Protein AF-A0A7S2QI77-F1 (afdb_monomer)

Structure (mmCIF, N/CA/C/O backbone):
data_AF-A0A7S2QI77-F1
#
_entry.id   AF-A0A7S2QI77-F1
#
loop_
_atom_site.group_PDB
_atom_site.id
_atom_site.type_symbol
_atom_site.label_atom_id
_atom_site.label_alt_id
_atom_site.label_comp_id
_atom_site.label_asym_id
_atom_site.label_entity_id
_atom_site.label_seq_id
_atom_site.pdbx_PDB_ins_code
_atom_site.Cartn_x
_atom_site.Cartn_y
_atom_site.Cartn_z
_atom_site.occupancy
_atom_site.B_iso_or_equiv
_atom_site.auth_seq_id
_atom_site.auth_comp_id
_atom_site.auth_asym_id
_atom_site.auth_atom_id
_atom_site.pdbx_PDB_model_num
ATOM 1 N N . LEU A 1 1 ? 12.248 -1.742 -10.164 1.00 28.28 1 LEU A N 1
ATOM 2 C CA . LEU A 1 1 ? 11.491 -3.016 -10.166 1.00 28.28 1 LEU A CA 1
ATOM 3 C C . LEU A 1 1 ? 10.890 -3.233 -11.562 1.00 28.28 1 LEU A C 1
ATOM 5 O O . LEU A 1 1 ? 9.833 -2.698 -11.866 1.00 28.28 1 LEU A O 1
ATOM 9 N N . ALA A 1 2 ? 11.593 -3.935 -12.454 1.00 22.62 2 ALA A N 1
ATOM 10 C CA . ALA A 1 2 ? 11.078 -4.261 -13.786 1.00 22.62 2 ALA A CA 1
ATOM 11 C C . ALA A 1 2 ? 10.208 -5.530 -13.706 1.00 22.62 2 ALA A C 1
ATOM 13 O O . ALA A 1 2 ? 10.655 -6.618 -14.057 1.00 22.62 2 ALA A O 1
ATOM 14 N N . MET A 1 3 ? 8.974 -5.399 -13.205 1.00 25.69 3 MET A N 1
ATOM 15 C CA . MET A 1 3 ? 7.965 -6.467 -13.272 1.00 25.69 3 MET A CA 1
ATOM 16 C C . MET A 1 3 ? 7.488 -6.599 -14.718 1.00 25.69 3 MET A C 1
ATOM 18 O O . MET A 1 3 ? 6.573 -5.910 -15.168 1.00 25.69 3 MET A O 1
ATOM 22 N N . THR A 1 4 ? 8.162 -7.446 -15.487 1.00 26.80 4 THR A N 1
ATOM 23 C CA . THR A 1 4 ? 7.775 -7.756 -16.861 1.00 26.80 4 THR A CA 1
ATOM 24 C C . THR A 1 4 ? 6.783 -8.907 -16.849 1.00 26.80 4 THR A C 1
ATOM 26 O O . THR A 1 4 ? 7.147 -10.018 -16.505 1.00 26.80 4 THR A O 1
ATOM 29 N N . PHE A 1 5 ? 5.539 -8.596 -17.223 1.00 29.70 5 PHE A N 1
ATOM 30 C CA . PHE A 1 5 ? 4.556 -9.320 -18.051 1.00 29.70 5 PHE A CA 1
ATOM 31 C C . PHE A 1 5 ? 4.347 -10.856 -17.964 1.00 29.70 5 PHE A C 1
ATOM 33 O O . PHE A 1 5 ? 3.250 -11.326 -18.257 1.00 29.70 5 PHE A O 1
ATOM 40 N N . PHE A 1 6 ? 5.323 -11.650 -17.531 1.00 26.44 6 PHE A N 1
ATOM 41 C CA . PHE A 1 6 ? 5.256 -13.107 -17.395 1.00 26.44 6 PHE A CA 1
ATOM 42 C C . PHE A 1 6 ? 4.324 -13.588 -16.267 1.00 26.44 6 PHE A C 1
ATOM 44 O O . PHE A 1 6 ? 3.859 -14.724 -16.299 1.00 26.44 6 PHE A O 1
ATOM 51 N N . GLU A 1 7 ? 3.975 -12.729 -15.306 1.00 37.88 7 GLU A N 1
ATOM 52 C CA . GLU A 1 7 ?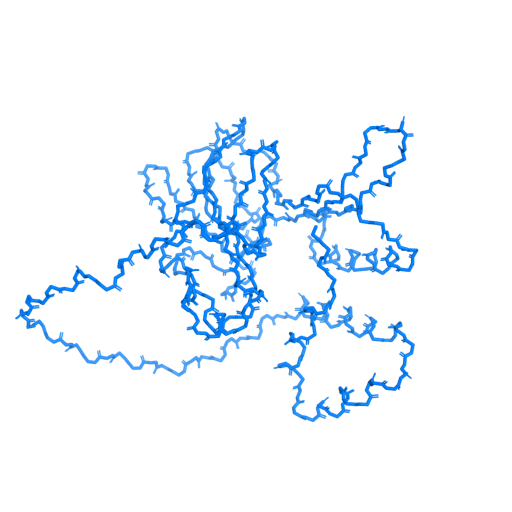 3.153 -13.102 -14.140 1.00 37.88 7 GLU A CA 1
ATOM 53 C C . GLU A 1 7 ? 1.633 -12.985 -14.368 1.00 37.88 7 GLU A C 1
ATOM 55 O O . GLU A 1 7 ? 0.844 -13.504 -13.578 1.00 37.88 7 GLU A O 1
ATOM 60 N N . ALA A 1 8 ? 1.188 -12.364 -15.468 1.00 31.91 8 ALA A N 1
ATOM 61 C CA . ALA A 1 8 ? -0.240 -12.274 -15.800 1.00 31.91 8 ALA A CA 1
ATOM 62 C C . ALA A 1 8 ? -0.804 -13.577 -16.406 1.00 31.91 8 ALA A C 1
ATOM 64 O O . ALA A 1 8 ? -2.017 -13.789 -16.417 1.00 31.91 8 ALA A O 1
ATOM 65 N N . MET A 1 9 ? 0.058 -14.472 -16.897 1.00 29.20 9 MET A N 1
ATOM 66 C CA . MET A 1 9 ? -0.354 -15.659 -17.652 1.00 29.20 9 MET A CA 1
ATOM 67 C C . MET A 1 9 ? -0.901 -16.821 -16.786 1.00 29.20 9 MET A C 1
ATOM 69 O O . MET A 1 9 ? -1.957 -17.360 -17.129 1.00 29.20 9 MET A O 1
ATOM 73 N N . PRO A 1 10 ? -0.320 -17.155 -15.613 1.00 34.25 10 PRO A N 1
ATOM 74 C CA . PRO A 1 10 ? -0.856 -18.198 -14.719 1.00 34.25 10 PRO A CA 1
ATOM 75 C C . PRO A 1 10 ? -2.213 -17.838 -14.073 1.00 34.25 10 PRO A C 1
ATOM 77 O O . PRO A 1 10 ? -2.911 -18.683 -13.493 1.00 34.25 10 PRO A O 1
ATOM 80 N N . LEU A 1 11 ? -2.616 -16.564 -14.153 1.00 38.19 11 LEU A N 1
ATOM 81 C CA . LEU A 1 11 ? -3.941 -16.103 -13.738 1.00 38.19 11 LEU A CA 1
ATOM 82 C C . LEU A 1 11 ? -5.031 -16.472 -14.762 1.00 38.19 11 LEU A C 1
ATOM 84 O O . LEU A 1 11 ? -6.168 -16.700 -14.347 1.00 38.19 11 LEU A O 1
ATOM 88 N N . LEU A 1 12 ? -4.684 -16.625 -16.047 1.00 33.38 12 LEU A N 1
ATOM 89 C CA . LEU A 1 12 ? -5.610 -16.987 -17.131 1.00 33.38 12 LEU A CA 1
ATOM 90 C C . LEU A 1 12 ? -5.820 -18.508 -17.272 1.00 33.38 12 LEU A C 1
ATOM 92 O O . LEU A 1 12 ? -6.941 -18.943 -17.536 1.00 33.38 12 LEU A O 1
ATOM 96 N N . GLU A 1 13 ? -4.798 -19.332 -17.019 1.00 35.47 13 GLU A N 1
ATOM 97 C CA . GLU A 1 13 ? -4.873 -20.800 -17.194 1.00 35.47 13 GLU A CA 1
ATOM 98 C C . GLU A 1 13 ? -5.854 -21.503 -16.241 1.00 35.47 13 GLU A C 1
ATOM 100 O O . GLU A 1 13 ? -6.435 -22.529 -16.581 1.00 35.47 13 GLU A O 1
ATOM 105 N N . GLY A 1 14 ? -6.106 -20.936 -15.058 1.00 39.56 14 GLY A N 1
ATOM 106 C CA . GLY A 1 14 ? -7.072 -21.499 -14.105 1.00 39.56 14 GLY A CA 1
ATOM 107 C C . GLY A 1 14 ? -8.543 -21.190 -14.413 1.00 39.56 14 GLY A C 1
ATOM 108 O O . GLY A 1 14 ? -9.408 -21.618 -13.650 1.00 39.56 14 GLY A O 1
ATOM 109 N N . TRP A 1 15 ? -8.826 -20.403 -15.457 1.00 38.28 15 TRP A N 1
ATOM 110 C CA . TRP A 1 15 ? -10.144 -19.796 -15.695 1.00 38.28 15 TRP A CA 1
ATOM 111 C C . TRP A 1 15 ? -10.717 -20.039 -17.097 1.00 38.28 15 TRP A C 1
ATOM 113 O O . TRP A 1 15 ? -11.886 -19.721 -17.332 1.00 38.28 15 TRP A O 1
ATOM 123 N N . LEU A 1 16 ? -9.948 -20.640 -18.008 1.00 34.88 16 LEU A N 1
ATOM 124 C CA . LEU A 1 16 ? -10.476 -21.151 -19.271 1.00 34.88 16 LEU A CA 1
ATOM 125 C C . LEU A 1 16 ? -11.196 -22.494 -19.028 1.00 34.88 16 LEU A C 1
ATOM 127 O O . LEU A 1 16 ? -10.717 -23.312 -18.237 1.00 34.88 16 LEU A O 1
ATOM 131 N N . PRO A 1 17 ? -12.346 -22.760 -19.682 1.00 40.78 17 PRO A N 1
ATOM 132 C CA . PRO A 1 17 ? -12.943 -24.096 -19.701 1.00 40.78 17 PRO A CA 1
ATOM 133 C C . PRO A 1 17 ? -11.890 -25.125 -20.133 1.00 40.78 17 PRO A C 1
ATOM 135 O O . PRO A 1 17 ? -11.019 -24.789 -20.931 1.00 40.78 17 PRO A O 1
ATOM 138 N N . LYS A 1 18 ? -11.969 -26.386 -19.679 1.00 47.28 18 LYS A N 1
ATOM 139 C CA . LYS A 1 18 ? -11.029 -27.447 -20.116 1.00 47.28 18 LYS A CA 1
ATOM 140 C C . LYS A 1 18 ? -10.973 -27.613 -21.647 1.00 47.28 18 LYS A C 1
ATOM 142 O O . LYS A 1 18 ? -9.983 -28.103 -22.171 1.00 47.28 18 LYS A O 1
ATOM 147 N N . GLU A 1 19 ? -11.995 -27.141 -22.356 1.00 42.81 19 GLU A N 1
ATOM 148 C CA . GLU A 1 19 ? -12.078 -27.096 -23.822 1.00 42.81 19 GLU A CA 1
ATOM 149 C C . GLU A 1 19 ? -11.262 -25.946 -24.463 1.00 42.81 19 GLU A C 1
ATOM 151 O O . GLU A 1 19 ? -11.053 -25.931 -25.670 1.00 42.81 19 GLU A O 1
ATOM 156 N N . GLY A 1 20 ? -10.742 -25.004 -23.667 1.00 39.12 20 GLY A N 1
ATOM 157 C CA . GLY A 1 20 ? -9.869 -23.901 -24.089 1.00 39.12 20 GLY A CA 1
ATOM 158 C C . GLY A 1 20 ? -8.365 -24.189 -23.994 1.00 39.12 20 GLY A C 1
ATOM 159 O O . GLY A 1 20 ? -7.574 -23.373 -24.460 1.00 39.12 20 GLY A O 1
ATOM 160 N N . ALA A 1 21 ? -7.950 -25.339 -23.451 1.00 41.94 21 ALA A N 1
ATOM 161 C CA . ALA A 1 21 ? -6.533 -25.727 -23.365 1.00 41.94 21 ALA A CA 1
ATOM 162 C C . ALA A 1 21 ? -5.883 -25.957 -24.751 1.00 41.94 21 ALA A C 1
ATOM 164 O O . ALA A 1 21 ? -4.673 -25.833 -24.916 1.00 41.94 21 ALA A O 1
ATOM 165 N N . TRP A 1 22 ? -6.695 -26.211 -25.781 1.00 40.28 22 TRP A N 1
ATOM 166 C CA . TRP A 1 22 ? -6.242 -26.313 -27.173 1.00 40.28 22 TRP A CA 1
ATOM 167 C C . TRP A 1 22 ? -5.849 -24.951 -27.794 1.00 40.28 22 TRP A C 1
ATOM 169 O O . TRP A 1 22 ? -5.027 -24.905 -28.716 1.00 40.28 22 TRP A O 1
ATOM 179 N N . LEU A 1 23 ? -6.380 -23.830 -27.280 1.00 39.22 23 LEU A N 1
ATOM 180 C CA . LEU A 1 23 ? -6.019 -22.482 -27.748 1.00 39.22 23 LEU A CA 1
ATOM 181 C C . LEU A 1 23 ? -4.644 -22.041 -27.232 1.00 39.22 23 LEU A C 1
ATOM 183 O O . LEU A 1 23 ? -3.954 -21.300 -27.923 1.00 39.22 23 LEU A O 1
ATOM 187 N N . THR A 1 24 ? -4.214 -22.520 -26.062 1.00 45.19 24 THR A N 1
ATOM 188 C CA . THR A 1 24 ? -2.890 -22.211 -25.498 1.00 45.19 24 THR A CA 1
ATOM 189 C C . THR A 1 24 ? -1.756 -22.963 -26.197 1.00 45.19 24 THR A C 1
ATOM 191 O O . THR A 1 24 ? -0.676 -22.403 -26.354 1.00 45.19 24 THR A O 1
ATOM 194 N N . GLU A 1 25 ? -2.002 -24.177 -26.703 1.00 37.22 25 GLU A N 1
ATOM 195 C CA . GLU A 1 25 ? -0.984 -24.948 -27.439 1.00 37.22 25 GLU A CA 1
ATOM 196 C C . GLU A 1 25 ? -0.809 -24.487 -28.898 1.00 37.22 25 GLU A C 1
ATOM 198 O O . GLU A 1 25 ? 0.292 -24.571 -29.439 1.00 37.22 25 GLU A O 1
ATOM 203 N N . ASN A 1 26 ? -1.844 -23.912 -29.527 1.00 34.16 26 ASN A N 1
ATOM 204 C CA . ASN A 1 26 ? -1.753 -23.381 -30.898 1.00 34.16 26 ASN A CA 1
ATOM 205 C C . ASN A 1 26 ? -1.395 -21.886 -30.981 1.00 34.16 26 ASN A C 1
ATOM 207 O O . ASN A 1 26 ? -1.130 -21.384 -32.072 1.00 34.16 26 ASN A O 1
ATOM 211 N N . LEU A 1 27 ? -1.315 -21.169 -29.853 1.00 37.94 27 LEU A N 1
ATOM 212 C CA . LEU A 1 27 ? -0.857 -19.770 -29.821 1.00 37.94 27 LEU A CA 1
ATOM 213 C C . LEU A 1 27 ? 0.673 -19.611 -29.915 1.00 37.94 27 LEU A C 1
ATOM 215 O O . LEU A 1 27 ? 1.170 -18.486 -29.938 1.00 37.94 27 LEU A O 1
ATOM 219 N N . ILE A 1 28 ? 1.419 -20.718 -29.989 1.00 38.44 28 ILE A N 1
ATOM 220 C CA . ILE A 1 28 ? 2.885 -20.734 -30.128 1.00 38.44 28 ILE A CA 1
ATOM 221 C C . ILE A 1 28 ? 3.320 -20.464 -31.584 1.00 38.44 28 ILE A C 1
ATOM 223 O O . ILE A 1 28 ? 4.466 -20.090 -31.826 1.00 38.44 28 ILE A O 1
ATOM 227 N N . PHE A 1 29 ? 2.406 -20.537 -32.559 1.00 37.53 29 PHE A N 1
ATOM 228 C CA . PHE A 1 29 ? 2.691 -20.191 -33.954 1.00 37.53 29 PHE A CA 1
ATOM 229 C C . PHE A 1 29 ? 1.846 -19.001 -34.431 1.00 37.53 29 PHE A C 1
ATOM 231 O O . PHE A 1 29 ? 0.726 -19.138 -34.905 1.00 37.53 29 PHE A O 1
ATOM 238 N N . ALA A 1 30 ? 2.446 -17.817 -34.291 1.00 42.25 30 ALA A N 1
ATOM 239 C CA . ALA A 1 30 ? 2.148 -16.567 -34.992 1.00 42.25 30 ALA A CA 1
ATOM 240 C C . ALA A 1 30 ? 0.663 -16.173 -35.160 1.00 42.25 30 ALA A C 1
ATOM 242 O O . ALA A 1 30 ? 0.083 -16.313 -36.237 1.00 42.25 30 ALA A O 1
ATOM 243 N N . PRO A 1 31 ? 0.128 -15.427 -34.183 1.00 36.19 31 PRO A N 1
ATOM 244 C CA . PRO A 1 31 ? -0.649 -14.240 -34.487 1.00 36.19 31 PRO A CA 1
ATOM 245 C C . PRO A 1 31 ? 0.113 -13.008 -33.994 1.00 36.19 31 PRO A C 1
ATOM 247 O O . PRO A 1 31 ? 0.706 -12.997 -32.916 1.00 36.19 31 PRO A O 1
ATOM 250 N N . THR A 1 32 ? 0.125 -11.957 -34.811 1.00 46.34 32 THR A N 1
ATOM 251 C CA . THR A 1 32 ? 0.727 -10.657 -34.493 1.00 46.34 32 THR A CA 1
ATOM 252 C C . THR A 1 32 ? 0.362 -10.228 -33.074 1.00 46.34 32 THR A C 1
ATOM 254 O O . THR A 1 32 ? -0.818 -10.218 -32.719 1.00 46.34 32 THR A O 1
ATOM 257 N N . THR A 1 33 ? 1.377 -9.873 -32.284 1.00 45.69 33 THR A N 1
ATOM 258 C CA . THR A 1 33 ? 1.312 -9.499 -30.860 1.00 45.69 33 THR A CA 1
ATOM 259 C C . THR A 1 33 ? 0.078 -8.666 -30.498 1.00 45.69 33 THR A C 1
ATOM 261 O O . THR A 1 33 ? -0.538 -8.903 -29.464 1.00 45.69 33 THR A O 1
ATOM 264 N N . THR A 1 34 ? -0.365 -7.767 -31.375 1.00 41.28 34 THR A N 1
ATOM 265 C CA . THR A 1 34 ? -1.567 -6.935 -31.229 1.00 41.28 34 THR A CA 1
ATOM 266 C C . THR A 1 34 ? -2.853 -7.702 -30.869 1.00 41.28 34 THR A C 1
ATOM 268 O O . THR A 1 34 ? -3.629 -7.222 -30.045 1.00 41.28 34 THR A O 1
ATOM 271 N N . THR A 1 35 ? -3.091 -8.897 -31.420 1.00 42.00 35 THR A N 1
ATOM 272 C CA . THR A 1 35 ? -4.346 -9.646 -31.195 1.00 42.00 35 THR A CA 1
ATOM 273 C C . THR A 1 35 ? -4.422 -10.229 -29.785 1.00 42.00 35 THR A C 1
ATOM 275 O O . THR A 1 35 ? -5.469 -10.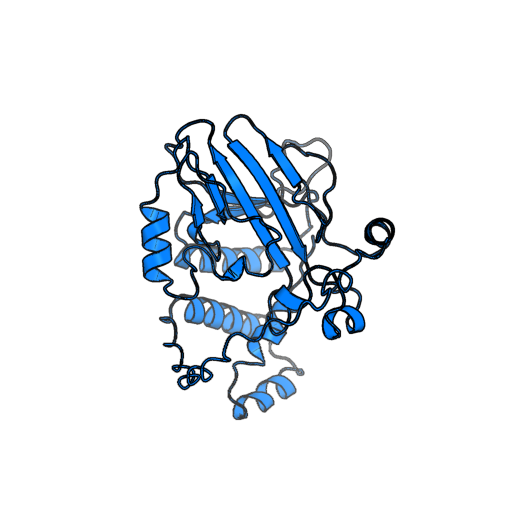174 -29.142 1.00 42.00 35 THR A O 1
ATOM 278 N N . VAL A 1 36 ? -3.292 -10.719 -29.264 1.00 46.53 36 VAL A N 1
ATOM 279 C CA . VAL A 1 36 ? -3.185 -11.235 -27.889 1.00 46.53 36 VAL A CA 1
ATOM 280 C C . VAL A 1 36 ? -3.461 -10.114 -26.885 1.00 46.53 36 VAL A C 1
ATOM 282 O O . VAL A 1 36 ? -4.180 -10.307 -25.907 1.00 46.53 36 VAL A O 1
ATOM 285 N N . TRP A 1 37 ? -2.982 -8.905 -27.172 1.00 45.09 37 TRP A N 1
ATOM 286 C CA . TRP A 1 37 ? -3.166 -7.748 -26.301 1.00 45.09 37 TRP A CA 1
ATOM 287 C C . TRP A 1 37 ? -4.595 -7.207 -26.268 1.00 45.09 37 TRP A C 1
ATOM 289 O O . TRP A 1 37 ? -5.069 -6.834 -25.194 1.00 45.09 37 TRP A O 1
ATOM 299 N N . ILE A 1 38 ? -5.312 -7.206 -27.397 1.00 49.72 38 ILE A N 1
ATOM 300 C CA . ILE A 1 38 ? -6.736 -6.827 -27.432 1.00 49.72 38 ILE A CA 1
ATOM 301 C C . ILE A 1 38 ? -7.564 -7.800 -26.586 1.00 49.72 38 ILE A C 1
ATOM 303 O O . ILE A 1 38 ? -8.437 -7.368 -25.835 1.00 49.72 38 ILE A O 1
ATOM 307 N N . ILE A 1 39 ? -7.248 -9.096 -26.645 1.00 52.41 39 ILE A N 1
ATOM 308 C CA . ILE A 1 39 ? -7.940 -10.126 -25.865 1.00 52.41 39 ILE A CA 1
ATOM 309 C C . ILE A 1 39 ? -7.641 -9.960 -24.370 1.00 52.41 39 ILE A C 1
ATOM 311 O O . ILE A 1 39 ? -8.570 -9.914 -23.572 1.00 52.41 39 ILE A O 1
ATOM 315 N N . VAL A 1 40 ? -6.376 -9.784 -23.976 1.00 53.09 40 VAL A N 1
ATOM 316 C CA . VAL A 1 40 ? -5.999 -9.589 -22.562 1.00 53.09 40 VAL A CA 1
ATOM 317 C C . VAL A 1 40 ? -6.609 -8.307 -21.985 1.00 53.09 40 VAL A C 1
ATOM 319 O O . VAL A 1 40 ? -7.167 -8.328 -20.888 1.00 53.09 40 VAL A O 1
ATOM 322 N N . THR A 1 41 ? -6.575 -7.204 -22.737 1.00 51.50 41 THR A N 1
ATOM 323 C CA . THR A 1 41 ? -7.156 -5.923 -22.299 1.00 51.50 41 THR A CA 1
ATOM 324 C C . THR A 1 41 ? -8.681 -6.014 -22.225 1.00 51.50 41 THR A C 1
ATOM 326 O O . THR A 1 41 ? -9.276 -5.576 -21.242 1.00 51.50 41 THR A O 1
ATOM 329 N N . GLY A 1 42 ? -9.322 -6.653 -23.210 1.00 57.66 42 GLY A N 1
ATOM 330 C CA . GLY A 1 42 ? -10.763 -6.906 -23.201 1.00 57.66 42 GLY A CA 1
ATOM 331 C C . GLY A 1 42 ? -11.201 -7.789 -22.031 1.00 57.66 42 GLY A C 1
ATOM 332 O O . GLY A 1 42 ? -12.208 -7.497 -21.392 1.00 57.66 42 GLY A O 1
ATOM 333 N N . LEU A 1 43 ? -10.418 -8.816 -21.686 1.00 52.12 43 LEU A N 1
ATOM 334 C CA . LEU A 1 43 ? -10.689 -9.698 -20.548 1.00 52.12 43 LEU A CA 1
ATOM 335 C C . LEU A 1 43 ? -10.494 -8.994 -19.199 1.00 52.12 43 LEU A C 1
ATOM 337 O O . LEU A 1 43 ? -11.299 -9.204 -18.296 1.00 52.12 43 LEU A O 1
ATOM 341 N N . ALA A 1 44 ? -9.491 -8.123 -19.062 1.00 53.12 44 ALA A N 1
ATOM 342 C CA . ALA A 1 44 ? -9.282 -7.326 -17.851 1.00 53.12 44 ALA A CA 1
ATOM 343 C C . ALA A 1 44 ? -10.411 -6.302 -17.630 1.00 53.12 44 ALA A C 1
ATOM 345 O O . ALA A 1 44 ? -10.916 -6.164 -16.515 1.00 53.12 44 ALA A O 1
ATOM 346 N N . VAL A 1 45 ? -10.860 -5.629 -18.696 1.00 53.44 45 VAL A N 1
ATOM 347 C CA . VAL A 1 45 ? -12.003 -4.701 -18.648 1.00 53.44 45 VAL A CA 1
ATOM 348 C C . VAL A 1 45 ? -13.304 -5.451 -18.346 1.00 53.44 45 VAL A C 1
ATOM 350 O O . VAL A 1 45 ? -14.068 -5.022 -17.483 1.00 53.44 45 VAL A O 1
ATOM 353 N N . ALA A 1 46 ? -13.537 -6.606 -18.979 1.00 48.69 46 ALA A N 1
ATOM 354 C CA . ALA A 1 46 ? -14.695 -7.449 -18.689 1.00 48.69 46 ALA A CA 1
ATOM 355 C C . ALA A 1 46 ? -14.681 -7.974 -17.242 1.00 48.69 46 ALA A C 1
ATOM 357 O O . ALA A 1 46 ? -15.715 -7.967 -16.581 1.00 48.69 46 ALA A O 1
ATOM 358 N N . TRP A 1 47 ? -13.521 -8.369 -16.709 1.00 48.53 47 TRP A N 1
ATOM 359 C CA . TRP A 1 47 ? -13.375 -8.804 -15.315 1.00 48.53 47 TRP A CA 1
ATOM 360 C C . TRP A 1 47 ? -13.693 -7.686 -14.314 1.00 48.53 47 TRP A C 1
ATOM 362 O O . TRP A 1 47 ? -14.363 -7.928 -13.313 1.00 48.53 47 TRP A O 1
ATOM 372 N N . LEU A 1 48 ? -13.282 -6.450 -14.606 1.00 50.09 48 LEU A N 1
ATOM 373 C CA . LEU A 1 48 ? -13.589 -5.291 -13.766 1.00 50.09 48 LEU A CA 1
ATOM 374 C C . LEU A 1 48 ? -15.070 -4.875 -13.822 1.00 50.09 48 LEU A C 1
ATOM 376 O O . LEU A 1 48 ? -15.560 -4.313 -12.836 1.00 50.09 48 LEU A O 1
ATOM 380 N N . ALA A 1 49 ? -15.753 -5.157 -14.938 1.00 47.84 49 ALA A N 1
ATOM 381 C CA . ALA A 1 49 ? -17.148 -4.800 -15.202 1.00 47.84 49 ALA A CA 1
ATOM 382 C C . ALA A 1 49 ? -18.174 -5.877 -14.796 1.00 47.84 49 ALA A C 1
ATOM 384 O O . ALA A 1 49 ? -19.358 -5.568 -14.654 1.00 47.84 49 ALA A O 1
ATOM 385 N N . LEU A 1 50 ? -17.759 -7.134 -14.607 1.00 47.81 50 LEU A N 1
ATOM 386 C CA . LEU A 1 50 ? -18.664 -8.199 -14.180 1.00 47.81 50 LEU A CA 1
ATOM 387 C C . LEU A 1 50 ? -18.899 -8.144 -12.656 1.00 47.81 50 LEU A C 1
ATOM 389 O O . LEU A 1 50 ? -17.943 -7.991 -11.890 1.00 47.81 50 LEU A O 1
ATOM 393 N N . PRO A 1 51 ? -20.153 -8.294 -12.185 1.00 40.41 51 PRO A N 1
ATOM 394 C CA . PRO A 1 51 ? -20.436 -8.400 -10.758 1.00 40.41 51 PRO A CA 1
ATOM 395 C C . PRO A 1 51 ? -19.735 -9.638 -10.176 1.00 40.41 51 PRO A C 1
ATOM 397 O O . PRO A 1 51 ? -19.572 -10.638 -10.890 1.00 40.41 51 PRO A O 1
ATOM 400 N N . PRO A 1 52 ? -19.317 -9.606 -8.896 1.00 50.66 52 PRO A N 1
ATOM 401 C CA . PRO A 1 52 ? -18.685 -10.756 -8.266 1.00 50.66 52 PRO A CA 1
ATOM 402 C C . PRO A 1 52 ? -19.609 -11.964 -8.415 1.00 50.66 52 PRO A C 1
ATOM 404 O O . PRO A 1 52 ? -20.771 -11.930 -8.006 1.00 50.66 52 PRO A O 1
ATOM 407 N N . ARG A 1 53 ? -19.109 -13.031 -9.053 1.00 46.19 53 ARG A N 1
ATOM 408 C CA . ARG A 1 53 ? -19.823 -14.309 -9.081 1.00 46.19 53 ARG A CA 1
ATOM 409 C C . ARG A 1 53 ? -20.026 -14.713 -7.629 1.00 46.19 53 ARG A C 1
ATOM 411 O O . ARG A 1 53 ? -19.043 -14.963 -6.935 1.00 46.19 53 ARG A O 1
ATOM 418 N N . GLY A 1 54 ? -21.290 -14.731 -7.201 1.00 42.78 54 GLY A N 1
ATOM 419 C CA . GLY A 1 54 ? -21.683 -15.151 -5.865 1.00 42.78 54 GLY A CA 1
ATOM 420 C C . GLY A 1 54 ? -20.924 -16.417 -5.504 1.00 42.78 54 GLY A C 1
ATOM 421 O O . GLY A 1 54 ? -20.943 -17.397 -6.257 1.00 42.78 54 GLY A O 1
ATOM 422 N N . ARG A 1 55 ? -20.178 -16.345 -4.400 1.00 49.97 55 ARG A N 1
ATOM 423 C CA . ARG A 1 55 ? -19.443 -17.475 -3.843 1.00 49.97 55 ARG A CA 1
ATOM 424 C C . ARG A 1 55 ? -20.436 -18.633 -3.784 1.00 49.97 55 ARG A C 1
ATOM 426 O O . ARG A 1 55 ? -21.484 -18.498 -3.153 1.00 49.97 55 ARG A O 1
ATOM 433 N N . ARG A 1 56 ? -20.152 -19.748 -4.473 1.00 39.34 56 ARG A N 1
ATOM 434 C CA . ARG A 1 56 ? -20.839 -21.008 -4.162 1.00 39.34 56 ARG A CA 1
ATOM 435 C C . ARG A 1 56 ? -20.657 -21.177 -2.663 1.00 39.34 56 ARG A C 1
ATOM 437 O O . ARG A 1 56 ? -19.513 -21.235 -2.219 1.00 39.34 56 ARG A O 1
ATOM 444 N N . SER A 1 57 ? -21.762 -21.156 -1.924 1.00 36.91 57 SER A N 1
ATOM 445 C CA . SER A 1 57 ? -21.787 -21.466 -0.503 1.00 36.91 57 SER A CA 1
ATOM 446 C C . SER A 1 57 ? -20.965 -22.731 -0.311 1.00 36.91 57 SER A C 1
ATOM 448 O O . SER A 1 57 ? -21.302 -23.787 -0.857 1.00 36.91 57 SER A O 1
ATOM 450 N N . GLU A 1 58 ? -19.833 -22.587 0.369 1.00 44.09 58 GLU A N 1
ATOM 451 C CA . GLU A 1 58 ? -19.070 -23.722 0.854 1.00 44.09 58 GLU A CA 1
ATOM 452 C C . GLU A 1 58 ? -20.062 -24.561 1.675 1.00 44.09 58 GLU A C 1
ATOM 454 O O . GLU A 1 58 ? -20.799 -23.981 2.477 1.00 44.09 58 GLU A O 1
ATOM 459 N N . PRO A 1 59 ? -20.221 -25.868 1.399 1.00 44.16 59 PRO A N 1
ATOM 460 C CA . PRO A 1 59 ? -21.203 -26.676 2.106 1.00 44.16 59 PRO A CA 1
ATOM 461 C C . PRO A 1 59 ? -20.936 -26.559 3.604 1.00 44.16 59 PRO A C 1
ATOM 463 O O . PRO A 1 59 ? -19.797 -26.760 4.025 1.00 44.16 59 PRO A O 1
ATOM 466 N N . ASP A 1 60 ? -21.986 -26.209 4.358 1.00 40.22 60 ASP A N 1
ATOM 467 C CA . ASP A 1 60 ? -21.996 -26.049 5.812 1.00 40.22 60 ASP A CA 1
ATOM 468 C C . ASP A 1 60 ? -21.013 -27.016 6.470 1.00 40.22 60 ASP A C 1
ATOM 470 O O . ASP A 1 60 ? -21.244 -28.230 6.565 1.00 40.22 60 ASP A O 1
ATOM 474 N N . ARG A 1 61 ? -19.881 -26.472 6.918 1.00 42.94 61 ARG A N 1
ATOM 475 C CA . ARG A 1 61 ? -18.965 -27.201 7.782 1.00 42.94 61 ARG A CA 1
ATOM 476 C C . ARG A 1 61 ? -19.726 -27.393 9.087 1.00 42.94 61 ARG A C 1
ATOM 478 O O . ARG A 1 61 ? -19.854 -26.458 9.873 1.00 42.94 61 ARG A O 1
ATOM 485 N N . LYS A 1 62 ? -20.299 -28.590 9.271 1.00 42.34 62 LYS A N 1
ATOM 486 C CA . LYS A 1 62 ? -21.000 -28.970 10.503 1.00 42.34 62 LYS A CA 1
ATOM 487 C C . LYS A 1 62 ? -20.149 -28.547 11.706 1.00 42.34 62 LYS A C 1
ATOM 489 O O . LYS A 1 62 ? -18.958 -28.872 11.716 1.00 42.34 62 LYS A O 1
ATOM 494 N N . PRO A 1 63 ? -20.731 -27.866 12.706 1.00 39.62 63 PRO A N 1
ATOM 495 C CA . PRO A 1 63 ? -20.018 -27.551 13.931 1.00 39.62 63 PRO A CA 1
ATOM 496 C C . PRO A 1 63 ? -19.522 -28.857 14.549 1.00 39.62 63 PRO A C 1
ATOM 498 O O . PRO A 1 63 ? -20.299 -29.790 14.774 1.00 39.62 63 PRO A O 1
ATOM 501 N N . SER A 1 64 ? -18.210 -28.940 14.763 1.00 43.56 64 SER A N 1
ATOM 502 C CA . SER A 1 64 ? -17.595 -30.048 15.484 1.00 43.56 64 SER A CA 1
ATOM 503 C C . SER A 1 64 ? -18.275 -30.181 16.853 1.00 43.56 64 SER A C 1
ATOM 505 O O . SER A 1 64 ? -18.446 -29.167 17.536 1.00 43.56 64 SER A O 1
ATOM 507 N N . PRO A 1 65 ? -18.694 -31.390 17.268 1.00 38.72 65 PRO A N 1
ATOM 508 C CA . PRO A 1 65 ? -19.295 -31.590 18.578 1.00 38.72 65 PRO A CA 1
ATOM 509 C C . PRO A 1 65 ? -18.304 -31.164 19.662 1.00 38.72 65 PRO A C 1
ATOM 511 O O . PRO A 1 65 ? -17.122 -31.505 19.602 1.00 38.72 65 PRO A O 1
ATOM 514 N N . GLY A 1 66 ? -18.812 -30.389 20.623 1.00 41.34 66 GLY A N 1
ATOM 515 C CA . GLY A 1 66 ? -18.050 -29.822 21.727 1.00 41.34 66 GLY A CA 1
ATOM 516 C C . GLY A 1 66 ? -17.191 -30.874 22.418 1.00 41.34 66 GLY A C 1
ATOM 517 O O . GLY A 1 66 ? -17.697 -31.832 23.002 1.00 41.34 66 GLY A O 1
ATOM 518 N N . VAL A 1 67 ? -15.878 -30.673 22.340 1.00 41.53 67 VAL A N 1
ATOM 519 C CA . VAL A 1 67 ? -14.907 -31.411 23.138 1.00 41.53 67 VAL A CA 1
ATOM 520 C C . VAL A 1 67 ? -14.990 -30.843 24.546 1.00 41.53 67 VAL A C 1
ATOM 522 O O . VAL A 1 67 ? -14.674 -29.680 24.788 1.00 41.53 67 VAL A O 1
ATOM 525 N N . GLY A 1 68 ? -15.501 -31.672 25.453 1.00 35.94 68 GLY A N 1
ATOM 526 C CA . GLY A 1 68 ? -15.554 -31.382 26.872 1.00 35.94 68 GLY A CA 1
ATOM 527 C C . GLY A 1 68 ? -14.172 -31.049 27.423 1.00 35.94 68 GLY A C 1
ATOM 528 O O . GLY A 1 68 ? -13.174 -31.679 27.072 1.00 35.94 68 GLY A O 1
ATOM 529 N N . SER A 1 69 ? -14.168 -30.058 28.310 1.00 47.06 69 SER A N 1
ATOM 530 C CA . SER A 1 69 ? -13.085 -29.743 29.233 1.00 47.06 69 SER A CA 1
ATOM 531 C C . SER A 1 69 ? -12.548 -31.033 29.864 1.00 47.06 69 SER A C 1
ATOM 533 O O . SER A 1 69 ? -13.236 -31.725 30.615 1.00 47.06 69 SER A O 1
ATOM 535 N N . LYS A 1 70 ? -11.314 -31.372 29.497 1.00 38.88 70 LYS A N 1
ATOM 536 C CA . LYS A 1 70 ? -10.437 -32.234 30.276 1.00 38.88 70 LYS A CA 1
ATOM 537 C C . LYS A 1 70 ? -9.153 -31.462 30.488 1.00 38.88 70 LYS A C 1
ATOM 539 O O . LYS A 1 70 ? -8.444 -31.163 29.530 1.00 38.88 70 LYS A O 1
ATOM 544 N N . ASP A 1 71 ? -8.906 -31.154 31.750 1.00 47.72 71 ASP A N 1
ATOM 545 C CA . ASP A 1 71 ? -7.648 -30.641 32.255 1.00 47.72 71 ASP A CA 1
ATOM 546 C C . ASP A 1 71 ? -6.512 -31.567 31.811 1.00 47.72 71 ASP A C 1
ATOM 548 O O . ASP A 1 71 ? -6.365 -32.695 32.282 1.00 47.72 71 ASP A O 1
ATOM 552 N N . ALA A 1 72 ? -5.733 -31.090 30.849 1.00 41.75 72 ALA A N 1
ATOM 553 C CA . ALA A 1 72 ? -4.452 -31.655 30.483 1.00 41.75 72 ALA A CA 1
ATOM 554 C C . ALA A 1 72 ? -3.503 -30.476 30.281 1.00 41.75 72 ALA A C 1
ATOM 556 O O . ALA A 1 72 ? -3.438 -29.873 29.212 1.00 41.75 72 ALA A O 1
ATOM 557 N N . SER A 1 73 ? -2.801 -30.132 31.358 1.00 50.22 73 SER A N 1
ATOM 558 C CA . SER A 1 73 ? -1.564 -29.366 31.309 1.00 50.22 73 SER A CA 1
ATOM 559 C C . SER A 1 73 ? -0.572 -30.134 30.435 1.00 50.22 73 SER A C 1
ATOM 561 O O . SER A 1 73 ? 0.035 -31.110 30.878 1.00 50.22 73 SER A O 1
ATOM 563 N N . VAL A 1 74 ? -0.467 -29.736 29.174 1.00 39.50 74 VAL A N 1
ATOM 564 C CA . VAL A 1 74 ? 0.614 -30.142 28.284 1.00 39.50 74 VAL A CA 1
ATOM 565 C C . VAL A 1 74 ? 1.284 -28.857 27.844 1.00 39.50 74 VAL A C 1
ATOM 567 O O . VAL A 1 74 ? 0.661 -28.013 27.200 1.00 39.50 74 VAL A O 1
ATOM 570 N N . ASP A 1 75 ? 2.537 -28.712 28.253 1.00 45.41 75 ASP A N 1
ATOM 571 C CA . ASP A 1 75 ? 3.436 -27.627 27.895 1.00 45.41 75 ASP A CA 1
ATOM 572 C C . ASP A 1 75 ? 3.597 -27.562 26.366 1.00 45.41 75 ASP A C 1
ATOM 574 O O . ASP A 1 75 ? 4.445 -28.219 25.770 1.00 45.41 75 ASP A O 1
ATOM 578 N N . ALA A 1 76 ? 2.735 -26.785 25.708 1.00 44.03 76 ALA A N 1
ATOM 579 C CA . ALA A 1 76 ? 2.776 -26.495 24.275 1.00 44.03 76 ALA A CA 1
ATOM 580 C C . ALA A 1 76 ? 3.498 -25.164 24.003 1.00 44.03 76 ALA A C 1
ATOM 582 O O . ALA A 1 76 ? 3.052 -24.346 23.200 1.00 44.03 76 ALA A O 1
ATOM 583 N N . ALA A 1 77 ? 4.610 -24.938 24.699 1.00 43.66 77 ALA A N 1
ATOM 584 C CA . ALA A 1 77 ? 5.417 -23.732 24.596 1.00 43.66 77 ALA A CA 1
ATOM 585 C C . ALA A 1 77 ? 6.834 -24.068 24.112 1.00 43.66 77 ALA A C 1
ATOM 587 O O . ALA A 1 77 ? 7.782 -23.796 24.831 1.00 43.66 77 ALA A O 1
ATOM 588 N N . ASP A 1 78 ? 6.995 -24.688 22.930 1.00 44.84 78 ASP A N 1
ATOM 589 C CA . ASP A 1 78 ? 8.326 -24.692 22.281 1.00 44.84 78 ASP A CA 1
ATOM 590 C C . ASP A 1 78 ? 8.394 -25.011 20.767 1.00 44.84 78 ASP A C 1
ATOM 592 O O . ASP A 1 78 ? 9.464 -25.287 20.231 1.00 44.84 78 ASP A O 1
ATOM 596 N N . ALA A 1 79 ? 7.285 -24.979 20.015 1.00 39.84 79 ALA A N 1
ATOM 597 C CA . ALA A 1 79 ? 7.309 -25.385 18.595 1.00 39.84 79 ALA A CA 1
ATOM 598 C C . ALA A 1 79 ? 7.565 -24.250 17.578 1.00 39.84 79 ALA A C 1
ATOM 600 O O . ALA A 1 79 ? 7.625 -24.515 16.382 1.00 39.84 79 ALA A O 1
ATOM 601 N N . CYS A 1 80 ? 7.758 -23.007 18.023 1.00 37.62 80 CYS A N 1
ATOM 602 C CA . CYS A 1 80 ? 8.108 -21.877 17.153 1.00 37.62 80 CYS A CA 1
ATOM 603 C C . CYS A 1 80 ? 9.282 -21.093 17.740 1.00 37.62 80 CYS A C 1
ATOM 605 O O . CYS A 1 80 ? 9.189 -19.888 17.963 1.00 37.62 80 CYS A O 1
ATOM 607 N N . SER A 1 81 ? 10.393 -21.774 18.016 1.00 40.03 81 SER A N 1
ATOM 608 C CA . SER A 1 81 ? 11.657 -21.067 18.214 1.00 40.03 81 SER A CA 1
ATOM 609 C C . SER A 1 81 ? 12.026 -20.367 16.894 1.00 40.03 81 SER A C 1
ATOM 611 O O . SER A 1 81 ? 12.183 -21.056 15.882 1.00 40.03 81 SER A O 1
ATOM 613 N N . PRO A 1 82 ? 12.140 -19.024 16.848 1.00 47.72 82 PRO A N 1
ATOM 614 C CA . PRO A 1 82 ? 12.565 -18.317 15.649 1.00 47.72 82 PRO A CA 1
ATOM 615 C C . PRO A 1 82 ? 14.009 -18.724 15.362 1.00 47.72 82 PRO A C 1
ATOM 617 O O . PRO A 1 82 ? 14.943 -18.307 16.042 1.00 47.72 82 PRO A O 1
ATOM 620 N N . THR A 1 83 ? 14.201 -19.597 14.377 1.00 49.00 83 THR A N 1
ATOM 621 C CA . THR A 1 83 ? 15.533 -19.942 13.879 1.00 49.00 83 THR A CA 1
ATOM 622 C C . THR A 1 83 ? 16.276 -18.652 13.531 1.00 49.00 83 THR A C 1
ATOM 624 O O . THR A 1 83 ? 15.682 -17.785 12.891 1.00 49.00 83 THR A O 1
ATOM 627 N N . ASN A 1 84 ? 17.545 -18.551 13.945 1.00 47.66 84 ASN A N 1
ATOM 628 C CA . ASN A 1 84 ? 18.516 -17.454 13.760 1.00 47.66 84 ASN A CA 1
ATOM 629 C C . ASN A 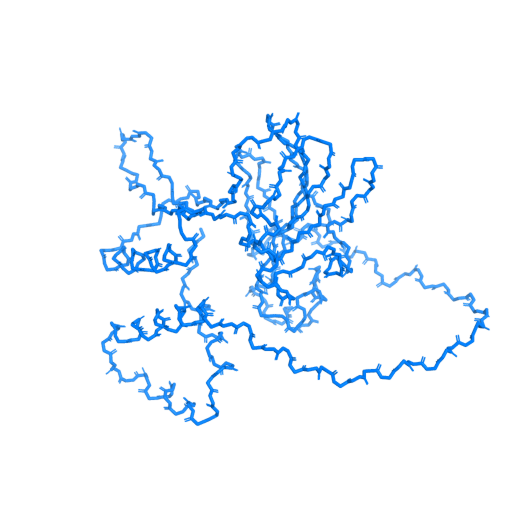1 84 ? 18.776 -17.048 12.279 1.00 47.66 84 ASN A C 1
ATOM 631 O O . ASN A 1 84 ? 19.919 -16.946 11.844 1.00 47.66 84 ASN A O 1
ATOM 635 N N . GLY A 1 85 ? 17.729 -16.868 11.473 1.00 55.12 85 GLY A N 1
ATOM 636 C CA . GLY A 1 85 ? 17.760 -16.737 10.016 1.00 55.12 85 GLY A CA 1
ATOM 637 C C . GLY A 1 85 ? 17.614 -15.311 9.485 1.00 55.12 85 GLY A C 1
ATOM 638 O O . GLY A 1 85 ? 17.566 -15.141 8.269 1.00 55.12 85 GLY A O 1
ATOM 639 N N . ASP A 1 86 ? 17.552 -14.288 10.344 1.00 60.38 86 ASP A N 1
ATOM 640 C CA . ASP A 1 86 ? 17.422 -12.901 9.871 1.00 60.38 86 ASP A CA 1
ATOM 641 C C . ASP A 1 86 ? 18.695 -12.417 9.135 1.00 60.38 86 ASP A C 1
ATOM 643 O O . ASP A 1 86 ? 18.588 -11.629 8.196 1.00 60.38 86 ASP A O 1
ATOM 647 N N . ASP A 1 87 ? 19.881 -12.962 9.446 1.00 60.12 87 ASP A N 1
ATOM 648 C CA . ASP A 1 87 ? 21.137 -12.604 8.757 1.00 60.12 87 ASP A CA 1
ATOM 649 C C . ASP A 1 87 ? 21.195 -13.073 7.291 1.00 60.12 87 ASP A C 1
ATOM 651 O O . ASP A 1 87 ? 21.864 -12.453 6.459 1.00 60.12 87 ASP A O 1
ATOM 655 N N . ASP A 1 88 ? 20.482 -14.145 6.932 1.00 67.75 88 ASP A N 1
ATOM 656 C CA . ASP A 1 88 ? 20.519 -14.676 5.562 1.00 67.75 88 ASP A CA 1
ATOM 657 C C . ASP A 1 88 ? 19.560 -13.940 4.612 1.00 67.75 88 ASP A C 1
ATOM 659 O O . ASP A 1 88 ? 19.718 -13.983 3.388 1.00 67.75 88 ASP A O 1
ATOM 663 N N . ALA A 1 89 ? 18.603 -13.179 5.156 1.00 67.56 89 ALA A N 1
ATOM 664 C CA . ALA A 1 89 ? 17.658 -12.397 4.362 1.00 67.56 89 ALA A CA 1
ATOM 665 C C . ALA A 1 89 ? 18.354 -11.338 3.488 1.00 67.56 89 ALA A C 1
ATOM 667 O O . ALA A 1 89 ? 17.823 -10.957 2.448 1.00 67.56 89 ALA A O 1
ATOM 668 N N . HIS A 1 90 ? 19.553 -10.882 3.866 1.00 70.69 90 HIS A N 1
ATOM 669 C CA . HIS A 1 90 ? 20.329 -9.909 3.092 1.00 70.69 90 HIS A CA 1
ATOM 670 C C . HIS A 1 90 ? 21.097 -10.514 1.909 1.00 70.69 90 HIS A C 1
ATOM 672 O O . HIS A 1 90 ? 21.537 -9.773 1.032 1.00 70.69 90 HIS A O 1
ATOM 678 N N . ARG A 1 91 ? 21.294 -11.837 1.876 1.00 79.69 91 ARG A N 1
ATOM 679 C CA . ARG A 1 91 ? 22.124 -12.500 0.855 1.00 79.69 91 ARG A CA 1
ATOM 680 C C . ARG A 1 91 ? 21.329 -13.016 -0.336 1.00 79.69 91 ARG A C 1
ATOM 682 O O . ARG A 1 91 ? 21.913 -13.323 -1.373 1.00 79.69 91 ARG A O 1
ATOM 689 N N . ARG A 1 92 ? 20.013 -13.137 -0.188 1.00 85.00 92 ARG A N 1
ATOM 690 C CA . ARG A 1 92 ? 19.125 -13.719 -1.194 1.00 85.00 92 ARG A CA 1
ATOM 691 C C . ARG A 1 92 ? 18.340 -12.622 -1.910 1.00 85.00 92 ARG A C 1
ATOM 693 O O . ARG A 1 92 ? 18.066 -11.595 -1.294 1.00 85.00 92 ARG A O 1
ATOM 700 N N . PRO A 1 93 ? 17.934 -12.828 -3.174 1.00 86.19 93 PRO A N 1
ATOM 701 C CA . PRO A 1 93 ? 17.034 -11.904 -3.850 1.00 86.19 93 PRO A CA 1
ATOM 702 C C . PRO A 1 93 ? 15.742 -11.728 -3.046 1.00 86.19 93 PRO A C 1
ATOM 704 O O . PRO A 1 93 ? 15.011 -12.686 -2.800 1.00 86.19 93 PRO A O 1
ATOM 707 N N . ASN A 1 94 ? 15.453 -10.504 -2.631 1.00 84.81 94 ASN A N 1
ATOM 708 C CA . ASN A 1 94 ? 14.280 -10.153 -1.845 1.00 84.81 94 ASN A CA 1
ATOM 709 C C . ASN A 1 94 ? 13.656 -8.859 -2.362 1.00 84.81 94 ASN A C 1
ATOM 711 O O . ASN A 1 94 ? 14.299 -8.036 -3.013 1.00 84.81 94 ASN A O 1
ATOM 715 N N . LEU A 1 95 ? 12.364 -8.695 -2.082 1.00 89.81 95 LEU A N 1
ATOM 716 C CA . LEU A 1 95 ? 11.694 -7.429 -2.319 1.00 89.81 95 LEU A CA 1
ATOM 717 C C . LEU A 1 95 ? 12.255 -6.389 -1.342 1.00 89.81 95 LEU A C 1
ATOM 719 O O . LEU A 1 95 ? 12.214 -6.582 -0.122 1.00 89.81 95 LEU A O 1
ATOM 723 N N . HIS A 1 96 ? 12.733 -5.282 -1.906 1.00 90.50 96 H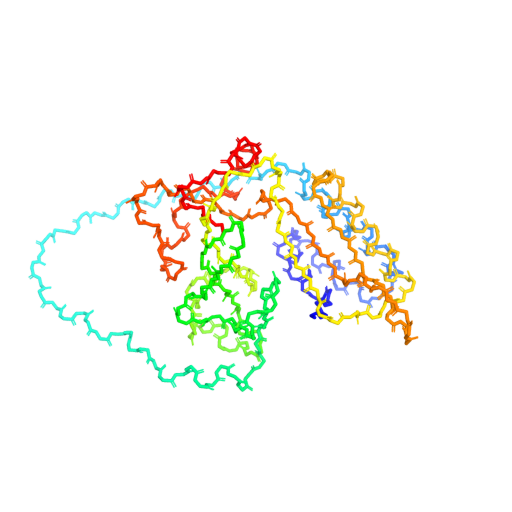IS A N 1
ATOM 724 C CA . HIS A 1 96 ? 13.189 -4.107 -1.178 1.00 90.50 96 HIS A CA 1
ATOM 725 C C . HIS A 1 96 ? 12.325 -2.896 -1.479 1.00 90.50 96 HIS A C 1
ATOM 727 O O . HIS A 1 96 ? 11.823 -2.733 -2.591 1.00 90.50 96 HIS A O 1
ATOM 733 N N . GLY A 1 97 ? 12.208 -2.016 -0.492 1.00 90.50 97 GLY A N 1
ATOM 734 C CA . GLY A 1 97 ? 11.590 -0.710 -0.664 1.00 90.50 97 GLY A CA 1
ATOM 735 C C . GLY A 1 97 ? 12.073 0.294 0.371 1.00 90.50 97 GLY A C 1
ATOM 736 O O . GLY A 1 97 ? 12.793 -0.040 1.310 1.00 90.50 97 GLY A O 1
ATOM 737 N N . THR A 1 98 ? 11.656 1.539 0.196 1.00 93.25 98 THR A N 1
ATOM 738 C CA . THR A 1 98 ? 11.826 2.618 1.170 1.00 93.25 98 THR A CA 1
ATOM 739 C C . THR A 1 98 ? 10.603 3.528 1.100 1.00 93.25 98 THR A C 1
ATOM 741 O O . THR A 1 98 ? 9.879 3.525 0.102 1.00 93.25 98 THR A O 1
ATOM 744 N N . LEU A 1 99 ? 10.341 4.280 2.165 1.00 92.50 99 LEU A N 1
ATOM 745 C CA . LEU A 1 99 ? 9.316 5.323 2.140 1.00 92.50 99 LEU A CA 1
ATOM 746 C C . LEU A 1 99 ? 9.842 6.576 1.435 1.00 92.50 99 LEU A C 1
ATOM 748 O O . LEU A 1 99 ? 11.027 6.682 1.140 1.00 92.50 99 LEU A O 1
ATOM 752 N N . ILE A 1 100 ? 8.963 7.540 1.164 1.00 88.12 100 ILE A N 1
ATOM 753 C CA . ILE A 1 100 ? 9.354 8.847 0.627 1.00 88.12 100 ILE A CA 1
ATOM 754 C C . ILE A 1 100 ? 9.008 9.918 1.673 1.00 88.12 100 ILE A C 1
ATOM 756 O O . ILE A 1 100 ? 7.832 10.047 2.027 1.00 88.12 100 ILE A O 1
ATOM 760 N N . PRO A 1 101 ? 9.989 10.694 2.180 1.00 87.62 101 PRO A N 1
ATOM 761 C CA . PRO A 1 101 ? 11.431 10.595 1.908 1.00 87.62 101 PRO A CA 1
ATOM 762 C C . PRO A 1 101 ? 12.045 9.284 2.436 1.00 87.62 101 PRO A C 1
ATOM 764 O O . PRO A 1 101 ? 11.491 8.672 3.348 1.00 87.62 101 PRO A O 1
ATOM 767 N N . SER A 1 102 ? 13.187 8.870 1.863 1.00 89.06 102 SER A N 1
ATOM 768 C CA . SER A 1 102 ? 13.825 7.580 2.180 1.00 89.06 102 SER A CA 1
ATOM 769 C C . SER A 1 102 ? 14.089 7.417 3.675 1.00 89.06 102 SER A C 1
ATOM 771 O O . SER A 1 102 ? 14.740 8.257 4.294 1.00 89.06 102 SER A O 1
ATOM 773 N N . THR A 1 103 ? 13.621 6.306 4.243 1.00 88.75 103 THR A N 1
ATOM 774 C CA . THR A 1 103 ? 13.855 5.911 5.642 1.00 88.75 103 THR A CA 1
ATOM 775 C C . THR A 1 103 ? 14.893 4.794 5.758 1.00 88.75 103 THR A C 1
ATOM 777 O O . THR A 1 103 ? 14.962 4.113 6.784 1.00 88.75 103 THR A O 1
ATOM 780 N N . GLY A 1 104 ? 15.699 4.597 4.712 1.00 91.81 104 GLY A N 1
ATOM 781 C CA . GLY A 1 104 ? 16.618 3.470 4.567 1.00 91.81 104 GLY A CA 1
ATOM 782 C C . GLY A 1 104 ? 15.967 2.255 3.902 1.00 91.81 104 GLY A C 1
ATOM 783 O O . GLY A 1 104 ? 14.747 2.167 3.789 1.00 91.81 104 GLY A O 1
ATOM 784 N N . LEU A 1 105 ? 16.802 1.319 3.451 1.00 92.19 105 LEU A N 1
ATOM 785 C CA . LEU A 1 105 ? 16.359 0.105 2.767 1.00 92.19 105 LEU A CA 1
ATOM 786 C C . LEU A 1 105 ? 15.576 -0.807 3.722 1.00 92.19 105 LEU A C 1
ATOM 788 O O . LEU A 1 105 ? 16.031 -1.094 4.831 1.00 92.19 105 LEU A O 1
ATOM 792 N N . ARG A 1 106 ? 14.404 -1.272 3.286 1.00 94.19 106 ARG A N 1
ATOM 793 C CA . ARG A 1 106 ? 13.510 -2.155 4.041 1.00 94.19 106 ARG A CA 1
ATOM 794 C C . ARG A 1 106 ? 13.309 -3.458 3.286 1.00 94.19 106 ARG A C 1
ATOM 796 O O . ARG A 1 106 ? 13.011 -3.442 2.093 1.00 94.19 106 ARG A O 1
ATOM 803 N N . ASN A 1 107 ? 13.468 -4.571 3.995 1.00 94.25 107 ASN A N 1
ATOM 804 C CA . ASN A 1 107 ? 13.335 -5.914 3.441 1.00 94.25 107 ASN A CA 1
ATOM 805 C C . ASN A 1 107 ? 11.904 -6.420 3.609 1.00 94.25 107 ASN A C 1
ATOM 807 O O . ASN A 1 107 ? 11.243 -6.103 4.594 1.00 94.25 107 ASN A O 1
ATOM 811 N N . ALA A 1 108 ? 11.437 -7.254 2.686 1.00 94.31 108 ALA A N 1
ATOM 812 C CA . ALA A 1 108 ? 10.216 -8.020 2.899 1.00 94.31 108 ALA A CA 1
ATOM 813 C C . ALA A 1 108 ? 10.369 -9.079 4.003 1.00 94.31 108 ALA A C 1
ATOM 815 O O . ALA A 1 108 ? 11.461 -9.586 4.264 1.00 94.31 108 ALA A O 1
ATOM 816 N N . ASN A 1 109 ? 9.236 -9.440 4.602 1.00 95.06 109 ASN A N 1
ATOM 817 C CA . ASN A 1 109 ? 9.087 -10.416 5.677 1.00 95.06 109 ASN A CA 1
ATOM 818 C C . ASN A 1 109 ? 9.918 -10.120 6.948 1.00 95.06 109 ASN A C 1
ATOM 820 O O . ASN A 1 109 ? 10.524 -11.051 7.495 1.00 95.06 109 ASN A O 1
ATOM 824 N N . PRO A 1 110 ? 9.984 -8.873 7.456 1.00 95.00 110 PRO A N 1
ATOM 825 C CA . PRO A 1 110 ? 10.626 -8.626 8.743 1.00 95.00 110 PRO A CA 1
ATOM 826 C C . PRO A 1 110 ? 9.818 -9.292 9.870 1.00 95.00 110 PRO A C 1
ATOM 828 O O . PRO A 1 110 ? 8.622 -9.529 9.717 1.00 95.00 110 PRO A O 1
ATOM 831 N N . ALA A 1 111 ? 10.460 -9.618 10.995 1.00 93.94 111 ALA A N 1
ATOM 832 C CA . ALA A 1 111 ? 9.757 -10.163 12.162 1.00 93.94 111 ALA A CA 1
ATOM 833 C C . ALA A 1 111 ? 8.789 -9.127 12.754 1.00 93.94 111 ALA A C 1
ATOM 835 O O . ALA A 1 111 ? 7.628 -9.425 13.045 1.00 93.94 111 ALA A O 1
ATOM 836 N N . GLU A 1 112 ? 9.289 -7.896 12.858 1.00 96.31 112 GLU A N 1
ATOM 837 C CA . GLU A 1 112 ? 8.571 -6.741 13.371 1.00 96.31 112 GLU A CA 1
ATOM 838 C C . GLU A 1 112 ? 8.295 -5.731 12.248 1.00 96.31 112 GLU A C 1
ATOM 840 O O . GLU A 1 112 ? 9.167 -5.496 11.401 1.00 96.31 112 GLU A O 1
ATOM 845 N N . PRO A 1 113 ? 7.105 -5.110 12.223 1.00 97.56 113 PRO A N 1
ATOM 846 C CA . PRO A 1 113 ? 6.789 -4.041 11.284 1.00 97.56 113 PRO A CA 1
ATOM 847 C C . PRO A 1 113 ? 7.755 -2.854 11.377 1.00 97.56 113 PRO A C 1
ATOM 849 O O . PRO A 1 113 ? 8.249 -2.501 12.449 1.00 97.56 113 PRO A O 1
ATOM 852 N N . TYR A 1 114 ? 7.979 -2.173 10.255 1.00 97.19 114 TYR A N 1
ATOM 853 C CA . TYR A 1 114 ? 8.818 -0.980 10.222 1.00 97.19 114 TYR A CA 1
ATOM 854 C C . TYR A 1 114 ? 8.028 0.259 10.645 1.00 97.19 114 TYR A C 1
ATOM 856 O O . TYR A 1 114 ? 7.007 0.557 10.020 1.00 97.19 114 TYR A O 1
ATOM 864 N N . PRO A 1 115 ? 8.492 1.025 11.648 1.00 97.38 115 PRO A N 1
ATOM 865 C CA . PRO A 1 115 ? 7.852 2.274 12.023 1.00 97.38 115 PRO A CA 1
ATOM 866 C C . PRO A 1 115 ? 8.129 3.370 10.995 1.00 97.38 115 PRO A C 1
ATOM 868 O O . PRO A 1 115 ? 9.186 3.410 10.357 1.00 97.38 115 PRO A O 1
ATOM 871 N N . PHE A 1 116 ? 7.191 4.303 10.873 1.00 96.50 116 PHE A N 1
ATOM 872 C CA . PHE A 1 116 ? 7.372 5.522 10.103 1.00 96.50 116 PHE A CA 1
ATOM 873 C C . PHE A 1 116 ? 6.659 6.707 10.740 1.00 96.50 116 PHE A C 1
ATOM 875 O O . PHE A 1 116 ? 5.669 6.566 11.457 1.00 96.50 116 PHE A O 1
ATOM 882 N N . GLN A 1 117 ? 7.158 7.901 10.436 1.00 95.94 117 GLN A N 1
ATOM 883 C CA . GLN A 1 117 ? 6.564 9.143 10.893 1.00 95.94 117 GLN A CA 1
ATOM 884 C C . GLN A 1 117 ? 6.862 10.265 9.900 1.00 95.94 117 GLN A C 1
ATOM 886 O O . GLN A 1 117 ? 7.981 10.397 9.409 1.00 95.94 117 GLN A O 1
ATOM 891 N N . ASN A 1 118 ? 5.860 11.092 9.615 1.00 94.38 118 ASN A N 1
ATOM 892 C CA . ASN A 1 118 ? 6.010 12.321 8.845 1.00 94.38 118 ASN A CA 1
ATOM 893 C C . ASN A 1 118 ? 5.154 13.449 9.456 1.00 94.38 118 ASN A C 1
ATOM 895 O O . ASN A 1 118 ? 4.693 13.356 10.599 1.00 94.38 118 ASN A O 1
ATOM 899 N N . SER A 1 119 ? 4.981 14.552 8.726 1.00 94.44 119 SER A N 1
ATOM 900 C CA . SER A 1 119 ? 4.204 15.713 9.179 1.00 94.44 119 SER A CA 1
ATOM 901 C C . SER A 1 119 ? 2.689 15.475 9.229 1.00 94.44 119 SER A C 1
ATOM 903 O O . SER A 1 119 ? 1.991 16.202 9.928 1.00 94.44 119 SER A O 1
ATOM 905 N N . ASN A 1 120 ? 2.173 14.473 8.514 1.00 95.00 120 ASN A N 1
ATOM 906 C CA . ASN A 1 120 ? 0.743 14.179 8.394 1.00 95.00 120 ASN A CA 1
ATOM 907 C C . ASN A 1 120 ? 0.304 12.967 9.217 1.00 95.00 120 ASN A C 1
ATOM 909 O O . ASN A 1 120 ? -0.825 12.938 9.699 1.00 95.00 120 ASN A O 1
ATOM 913 N N . ALA A 1 121 ? 1.168 11.963 9.350 1.00 96.81 121 ALA A N 1
ATOM 914 C CA . ALA A 1 121 ? 0.822 10.686 9.951 1.00 96.81 121 ALA A CA 1
ATOM 915 C C . ALA A 1 121 ? 2.032 10.008 10.596 1.00 96.81 121 ALA A C 1
ATOM 917 O O . ALA A 1 121 ? 3.191 10.351 10.343 1.00 96.81 121 ALA A O 1
ATOM 918 N N . GLU A 1 122 ? 1.737 9.018 11.420 1.00 97.50 122 GLU A N 1
ATOM 919 C CA . GLU A 1 122 ? 2.686 8.057 11.964 1.00 97.50 122 GLU A CA 1
ATOM 920 C C . GLU A 1 122 ? 2.081 6.662 11.953 1.00 97.50 122 GLU A C 1
ATOM 922 O O . GLU A 1 122 ? 0.863 6.509 11.844 1.00 97.50 122 GLU A O 1
ATOM 927 N N . GLY A 1 123 ? 2.924 5.640 12.026 1.00 97.69 123 GLY A N 1
ATOM 928 C CA . GLY A 1 123 ? 2.433 4.281 11.940 1.00 97.69 123 GLY A CA 1
ATOM 929 C C . GLY A 1 123 ? 3.519 3.242 11.764 1.00 97.69 123 GLY A C 1
ATOM 930 O O . GLY A 1 123 ? 4.701 3.491 12.005 1.00 97.69 123 GLY A O 1
ATOM 931 N N . VAL A 1 124 ? 3.090 2.068 11.318 1.00 98.12 124 VAL A N 1
ATOM 932 C CA . VAL A 1 124 ? 3.955 0.938 10.998 1.00 98.12 124 VAL A CA 1
ATOM 933 C C . VAL A 1 124 ? 3.517 0.296 9.688 1.00 98.12 124 VAL A C 1
ATOM 935 O O . VAL A 1 124 ? 2.341 0.344 9.327 1.00 98.12 124 VAL A O 1
ATOM 938 N N . PHE A 1 125 ? 4.444 -0.328 8.971 1.00 97.50 125 PHE A N 1
ATOM 939 C CA . PHE A 1 125 ? 4.116 -1.113 7.786 1.00 97.50 125 PHE A CA 1
ATOM 940 C C . PHE A 1 125 ? 4.883 -2.431 7.746 1.00 97.50 125 PHE A C 1
ATOM 942 O O . PHE A 1 125 ? 6.015 -2.532 8.222 1.00 97.50 125 PHE A O 1
ATOM 949 N N . LEU A 1 126 ? 4.253 -3.444 7.162 1.00 97.50 126 LEU A N 1
ATOM 950 C CA . LEU A 1 126 ? 4.773 -4.797 7.057 1.00 97.50 126 LEU A CA 1
ATOM 951 C C . LEU A 1 126 ? 4.693 -5.270 5.596 1.00 97.50 126 LEU A C 1
ATOM 953 O O . LEU A 1 126 ? 3.611 -5.643 5.134 1.00 97.50 126 LEU A O 1
ATOM 957 N N . PRO A 1 127 ? 5.813 -5.236 4.853 1.00 96.81 127 PRO A N 1
ATOM 958 C CA . PRO A 1 127 ? 5.892 -5.822 3.522 1.00 96.81 127 PRO A CA 1
ATOM 959 C C . PRO A 1 127 ? 6.023 -7.344 3.616 1.00 96.81 127 PRO A C 1
ATOM 961 O O . PRO A 1 127 ? 6.947 -7.856 4.246 1.00 96.81 127 PRO A O 1
ATOM 964 N N . LEU A 1 128 ? 5.137 -8.068 2.943 1.00 96.31 128 LEU A N 1
ATOM 965 C CA . LEU A 1 128 ? 5.141 -9.523 2.828 1.00 96.31 128 LEU A CA 1
ATOM 966 C C . LEU A 1 128 ? 5.415 -9.924 1.379 1.00 96.31 128 LEU A C 1
ATOM 968 O O . LEU A 1 128 ? 4.833 -9.354 0.457 1.00 96.31 128 LEU A O 1
ATOM 972 N N . HIS A 1 129 ? 6.274 -10.918 1.162 1.00 96.19 129 HIS A N 1
ATOM 973 C CA . HIS A 1 129 ? 6.626 -11.389 -0.179 1.00 96.19 129 HIS A CA 1
ATOM 974 C C . HIS A 1 129 ? 6.960 -12.886 -0.181 1.00 96.19 129 HIS A C 1
ATOM 976 O O . HIS A 1 129 ? 7.675 -13.373 0.694 1.00 96.19 129 HIS A O 1
ATOM 982 N N . ARG A 1 130 ? 6.489 -13.628 -1.185 1.00 95.69 130 ARG A N 1
ATOM 983 C CA . ARG A 1 130 ? 6.856 -15.037 -1.397 1.00 95.69 130 ARG A CA 1
ATOM 984 C C . ARG A 1 130 ? 8.343 -15.183 -1.754 1.00 95.69 130 ARG A C 1
ATOM 986 O O . ARG A 1 130 ? 8.889 -14.311 -2.425 1.00 95.69 130 ARG A O 1
ATOM 993 N N . PRO A 1 131 ? 9.034 -16.268 -1.384 1.00 94.75 131 PRO A N 1
ATOM 994 C CA . PRO A 1 131 ? 10.417 -16.489 -1.797 1.00 94.75 131 PRO A CA 1
ATOM 995 C C . PRO A 1 131 ? 10.477 -16.945 -3.266 1.00 94.75 131 PRO A C 1
ATOM 997 O O . PRO A 1 131 ? 10.788 -18.091 -3.564 1.00 94.75 131 PRO A O 1
ATOM 1000 N N . THR A 1 132 ? 10.184 -16.049 -4.214 1.00 93.25 132 THR A N 1
ATOM 1001 C CA . THR A 1 132 ? 10.102 -16.368 -5.656 1.00 93.25 132 THR A CA 1
ATOM 1002 C C . THR A 1 132 ? 11.424 -16.848 -6.264 1.00 93.25 132 THR A C 1
ATOM 1004 O O . THR A 1 132 ? 11.426 -17.423 -7.349 1.00 93.25 132 THR A O 1
ATOM 1007 N N . TYR A 1 133 ? 12.543 -16.648 -5.565 1.00 92.50 133 TYR A N 1
ATOM 1008 C CA . TYR A 1 133 ? 13.858 -17.166 -5.937 1.00 92.50 133 TYR A CA 1
ATOM 1009 C C . TYR A 1 133 ? 14.039 -18.666 -5.626 1.00 92.50 133 TYR A C 1
ATOM 1011 O O . TYR A 1 133 ? 14.952 -19.281 -6.170 1.00 92.50 133 TYR A O 1
ATOM 1019 N N . ASP A 1 134 ? 13.204 -19.253 -4.758 1.00 94.12 134 ASP A N 1
ATOM 1020 C CA . ASP A 1 134 ? 13.289 -20.651 -4.321 1.00 94.12 134 ASP A CA 1
ATOM 1021 C C . ASP A 1 134 ? 11.896 -21.299 -4.313 1.00 94.12 134 ASP A C 1
ATOM 1023 O O . ASP A 1 134 ? 11.129 -21.227 -3.350 1.00 94.12 134 ASP A O 1
ATOM 1027 N N . ALA A 1 135 ? 11.574 -21.974 -5.418 1.00 94.31 135 ALA A N 1
ATOM 1028 C CA . ALA A 1 135 ? 10.294 -22.651 -5.592 1.00 94.31 135 ALA A CA 1
ATOM 1029 C C . ALA A 1 135 ? 10.074 -23.807 -4.598 1.00 94.31 135 ALA A C 1
ATOM 1031 O O . ALA A 1 135 ? 8.925 -24.146 -4.310 1.00 94.31 135 ALA A O 1
ATOM 1032 N N . ALA A 1 136 ? 11.140 -24.434 -4.082 1.00 95.69 136 ALA A N 1
ATOM 1033 C CA . ALA A 1 136 ? 11.010 -25.507 -3.101 1.00 95.69 136 ALA A CA 1
ATOM 1034 C C . ALA A 1 136 ? 10.594 -24.940 -1.737 1.00 95.69 136 ALA A C 1
ATOM 1036 O O . ALA A 1 136 ? 9.686 -25.491 -1.111 1.00 95.69 136 ALA A O 1
ATOM 1037 N N . LEU A 1 137 ? 11.189 -23.811 -1.335 1.00 94.38 137 LEU A N 1
ATOM 1038 C CA . LEU A 1 137 ? 10.830 -23.069 -0.125 1.00 94.38 137 LEU A CA 1
ATOM 1039 C C . LEU A 1 137 ? 9.408 -22.488 -0.195 1.00 94.38 137 LEU A C 1
ATOM 1041 O O . LEU A 1 137 ? 8.633 -22.614 0.751 1.00 94.38 137 LEU A O 1
ATOM 1045 N N . ASP A 1 138 ? 9.026 -21.901 -1.334 1.00 94.62 138 ASP A N 1
ATOM 1046 C CA . ASP A 1 138 ? 7.660 -21.398 -1.547 1.00 94.62 138 ASP A CA 1
ATOM 1047 C C . ASP A 1 138 ? 6.622 -22.533 -1.472 1.00 94.62 138 ASP A C 1
ATOM 1049 O O . ASP A 1 138 ? 5.557 -22.388 -0.867 1.00 94.62 138 ASP A O 1
ATOM 1053 N N . LYS A 1 139 ? 6.949 -23.704 -2.038 1.00 94.62 139 LYS A N 1
ATOM 1054 C CA . LYS A 1 139 ? 6.077 -24.884 -2.016 1.00 94.62 139 LYS A CA 1
ATOM 1055 C C . LYS A 1 139 ? 5.973 -25.525 -0.632 1.00 94.62 139 LYS A C 1
ATOM 1057 O O . LYS A 1 139 ? 4.890 -25.999 -0.287 1.00 94.62 139 LYS A O 1
ATOM 1062 N N . SER A 1 140 ? 7.063 -25.583 0.137 1.00 95.81 140 SER A N 1
ATOM 1063 C CA . SER A 1 140 ? 7.031 -26.120 1.504 1.00 95.81 140 SER A CA 1
ATOM 1064 C C . SER A 1 140 ? 6.251 -25.203 2.448 1.00 95.81 140 SER A C 1
ATOM 1066 O O . SER A 1 140 ? 5.599 -25.686 3.373 1.00 95.81 140 SER A O 1
ATOM 1068 N N . GLY A 1 141 ? 6.272 -23.890 2.191 1.00 94.75 141 GLY A N 1
ATOM 1069 C CA . GLY A 1 141 ? 5.723 -22.891 3.104 1.00 94.75 141 GLY A CA 1
ATOM 1070 C C . GLY A 1 141 ? 6.568 -22.720 4.367 1.00 94.75 141 GLY A C 1
ATOM 1071 O O . GLY A 1 141 ? 6.095 -22.110 5.321 1.00 94.75 141 GLY A O 1
ATOM 1072 N N . ASP A 1 142 ? 7.791 -23.257 4.381 1.00 94.69 142 ASP A N 1
ATOM 1073 C CA . ASP A 1 142 ? 8.707 -23.238 5.527 1.00 94.69 142 ASP A CA 1
ATOM 1074 C C . ASP A 1 142 ? 9.493 -21.920 5.591 1.00 94.69 142 ASP A C 1
ATOM 1076 O O . ASP A 1 142 ? 10.718 -21.866 5.527 1.00 94.69 142 ASP A O 1
ATOM 1080 N N . TYR A 1 143 ? 8.759 -20.813 5.604 1.00 93.00 143 TYR A N 1
ATOM 1081 C CA . TYR A 1 143 ? 9.309 -19.469 5.703 1.00 93.00 143 TYR A CA 1
ATOM 1082 C C . TYR A 1 143 ? 8.334 -18.564 6.451 1.00 93.00 143 TYR A C 1
ATOM 1084 O O . TYR A 1 143 ? 7.147 -18.873 6.608 1.00 93.00 143 TYR A O 1
ATOM 1092 N N . ARG A 1 144 ? 8.824 -17.410 6.914 1.00 92.38 144 ARG A N 1
ATOM 1093 C CA . ARG A 1 144 ? 7.990 -16.438 7.626 1.00 92.38 144 ARG A CA 1
ATOM 1094 C C . ARG A 1 144 ? 6.809 -16.031 6.735 1.00 92.38 144 ARG A C 1
ATOM 1096 O O . ARG A 1 144 ? 7.013 -15.559 5.622 1.00 92.38 144 ARG A O 1
ATOM 1103 N N . TYR A 1 145 ? 5.587 -16.221 7.233 1.00 95.62 145 TYR A N 1
ATOM 1104 C CA . TYR A 1 145 ? 4.323 -15.996 6.510 1.00 95.62 145 TYR A CA 1
ATOM 1105 C C . TYR A 1 145 ? 3.973 -17.023 5.414 1.00 95.62 145 TYR A C 1
ATOM 1107 O O . TYR A 1 145 ? 3.040 -16.791 4.641 1.00 95.62 145 TYR A O 1
ATOM 1115 N N . GLY A 1 146 ? 4.634 -18.184 5.366 1.00 95.69 146 GLY A N 1
ATOM 1116 C CA . GLY A 1 146 ? 4.272 -19.266 4.444 1.00 95.69 146 GLY A CA 1
ATOM 1117 C C . GLY A 1 146 ? 2.829 -19.750 4.614 1.00 95.69 146 GLY A C 1
ATOM 1118 O O . GLY A 1 146 ? 2.116 -19.922 3.625 1.00 95.69 146 GLY A O 1
ATOM 1119 N N . ASP A 1 147 ? 2.342 -19.848 5.857 1.00 95.81 147 ASP A N 1
ATOM 1120 C CA . ASP A 1 147 ? 0.936 -20.163 6.155 1.00 95.81 147 ASP A CA 1
ATOM 1121 C C . ASP A 1 147 ? -0.036 -19.141 5.553 1.00 95.81 147 ASP A C 1
ATOM 1123 O O . ASP A 1 147 ? -1.059 -19.517 4.980 1.00 95.81 147 ASP A O 1
ATOM 1127 N N . HIS A 1 148 ? 0.303 -17.850 5.624 1.00 95.19 148 HIS A N 1
ATOM 1128 C CA . HIS A 1 148 ? -0.516 -16.783 5.059 1.00 95.19 148 HIS A CA 1
ATOM 1129 C C . HIS A 1 148 ? -0.625 -16.908 3.534 1.00 95.19 148 HIS A C 1
ATOM 1131 O O . HIS A 1 148 ? -1.708 -16.734 2.979 1.00 95.19 148 HIS A O 1
ATOM 1137 N N . PHE A 1 149 ? 0.469 -17.232 2.842 1.00 95.88 149 PHE A N 1
ATOM 1138 C CA . PHE A 1 149 ? 0.459 -17.371 1.387 1.00 95.88 149 PHE A CA 1
ATOM 1139 C C . PHE A 1 149 ? -0.043 -18.735 0.900 1.00 95.88 149 PHE A C 1
ATOM 1141 O O . PHE A 1 149 ? -0.394 -18.848 -0.279 1.00 95.88 149 PHE A O 1
ATOM 1148 N N . ARG A 1 150 ? -0.120 -19.758 1.759 1.00 94.94 150 ARG A N 1
ATOM 1149 C CA . ARG A 1 150 ? -0.505 -21.126 1.382 1.00 94.94 150 ARG A CA 1
ATOM 1150 C C . ARG A 1 150 ? -1.827 -21.146 0.605 1.00 94.94 150 ARG A C 1
ATOM 1152 O O . ARG A 1 150 ? -2.856 -20.655 1.058 1.00 94.94 150 ARG A O 1
ATOM 1159 N N . GLY A 1 151 ? -1.787 -21.708 -0.606 1.00 92.62 151 GLY A N 1
ATOM 1160 C CA . GLY A 1 151 ? -2.946 -21.807 -1.505 1.00 92.62 151 GLY A CA 1
ATOM 1161 C C . GLY A 1 151 ? -3.403 -20.490 -2.154 1.00 92.62 151 GLY A C 1
ATOM 1162 O O . GLY A 1 151 ? -4.321 -20.509 -2.974 1.00 92.62 151 GLY A O 1
ATOM 1163 N N . ARG A 1 152 ? -2.775 -19.349 -1.843 1.00 94.19 152 ARG A N 1
ATOM 1164 C CA . ARG A 1 152 ? -3.090 -18.043 -2.441 1.00 94.19 152 ARG A CA 1
ATOM 1165 C C . ARG A 1 152 ? -2.190 -17.774 -3.646 1.00 94.19 152 ARG A C 1
ATOM 1167 O O . ARG A 1 152 ? -1.003 -18.060 -3.605 1.00 94.19 152 ARG A O 1
ATOM 1174 N N . LYS A 1 153 ? -2.734 -17.159 -4.701 1.00 93.69 153 LYS A N 1
ATOM 1175 C CA . LYS A 1 153 ? -1.963 -16.792 -5.909 1.00 93.69 153 LYS A CA 1
ATOM 1176 C C . LYS A 1 153 ? -1.149 -15.495 -5.774 1.00 93.69 153 LYS A C 1
ATOM 1178 O O . LYS A 1 153 ? -0.350 -15.195 -6.650 1.00 93.69 153 LYS A O 1
ATOM 1183 N N . ARG A 1 154 ? -1.388 -14.699 -4.725 1.00 93.69 154 ARG A N 1
ATOM 1184 C CA . ARG A 1 154 ? -0.701 -13.414 -4.512 1.00 93.69 154 ARG A CA 1
ATOM 1185 C C . ARG A 1 154 ? 0.775 -13.639 -4.172 1.00 93.69 154 ARG A C 1
ATOM 1187 O O . ARG A 1 154 ? 1.081 -14.504 -3.352 1.00 93.69 154 ARG A O 1
ATOM 1194 N N . LEU A 1 155 ? 1.654 -12.855 -4.795 1.00 95.12 155 LEU A N 1
ATOM 1195 C CA . LEU A 1 155 ? 3.103 -12.901 -4.564 1.00 95.12 155 LEU A CA 1
ATOM 1196 C C . LEU A 1 155 ? 3.544 -12.003 -3.409 1.00 95.12 155 LEU A C 1
ATOM 1198 O O . LEU A 1 155 ? 4.524 -12.311 -2.738 1.00 95.12 155 LEU A O 1
ATOM 1202 N N . TRP A 1 156 ? 2.811 -10.919 -3.166 1.00 95.56 156 TRP A N 1
ATOM 1203 C CA . TRP A 1 156 ? 3.134 -9.926 -2.152 1.00 95.56 156 TRP A CA 1
ATOM 1204 C C . TRP A 1 156 ? 1.878 -9.343 -1.509 1.00 95.56 156 TRP A C 1
ATOM 1206 O O . TRP A 1 156 ? 0.780 -9.442 -2.061 1.00 95.56 156 TRP A O 1
ATOM 1216 N N . GLU A 1 157 ? 2.053 -8.759 -0.328 1.00 96.00 157 GLU A N 1
ATOM 1217 C CA . GLU A 1 157 ? 1.030 -8.039 0.432 1.00 96.00 157 GLU A CA 1
ATOM 1218 C C . GLU A 1 157 ? 1.725 -6.935 1.242 1.00 96.00 157 GLU A C 1
ATOM 1220 O O . GLU A 1 157 ? 2.761 -7.181 1.851 1.00 96.00 157 GLU A O 1
ATOM 1225 N N . PHE A 1 158 ? 1.189 -5.716 1.241 1.00 96.44 158 PHE A N 1
ATOM 1226 C CA . PHE A 1 158 ? 1.632 -4.660 2.154 1.00 96.44 158 PHE A CA 1
ATOM 1227 C C . PHE A 1 158 ? 0.527 -4.428 3.164 1.00 96.44 158 PHE A C 1
ATOM 1229 O O . PHE A 1 158 ? -0.603 -4.170 2.764 1.00 96.44 158 PHE A O 1
ATOM 1236 N N . ARG A 1 159 ? 0.872 -4.493 4.448 1.00 97.81 159 ARG A N 1
ATOM 1237 C CA . ARG A 1 159 ? -0.025 -4.089 5.531 1.00 97.81 159 ARG A CA 1
ATOM 1238 C C . ARG A 1 159 ? 0.467 -2.784 6.119 1.00 97.81 159 ARG A C 1
ATOM 1240 O O . ARG A 1 159 ? 1.664 -2.659 6.383 1.00 97.81 159 ARG A O 1
ATOM 1247 N N . VAL A 1 160 ? -0.422 -1.827 6.336 1.00 97.94 160 VAL A N 1
ATOM 1248 C CA . VAL A 1 160 ? -0.062 -0.508 6.864 1.00 97.94 160 VAL A CA 1
ATOM 1249 C C . VAL A 1 160 ? -1.027 -0.133 7.972 1.00 97.94 160 VAL A C 1
ATOM 1251 O O . VAL A 1 16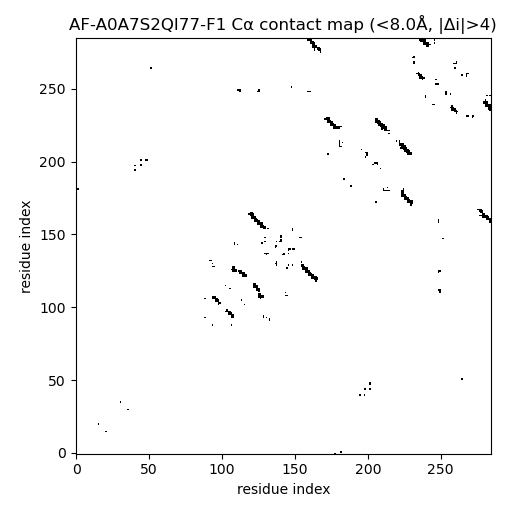0 ? -2.226 -0.075 7.736 1.00 97.94 160 VAL A O 1
ATOM 1254 N N . GLN A 1 161 ? -0.505 0.175 9.158 1.00 98.44 161 GLN A N 1
ATOM 1255 C CA . GLN A 1 161 ? -1.257 0.857 10.213 1.00 98.44 161 GLN A CA 1
ATOM 1256 C C . GLN A 1 161 ? -0.841 2.308 10.232 1.00 98.44 161 GLN A C 1
ATOM 1258 O O . GLN A 1 161 ? 0.350 2.611 10.285 1.00 98.44 161 GLN A O 1
ATOM 1263 N N . LEU A 1 162 ? -1.817 3.199 10.199 1.00 97.38 162 LEU A N 1
ATOM 1264 C CA . LEU A 1 162 ? -1.596 4.625 10.084 1.00 97.38 162 LEU A CA 1
ATOM 1265 C C . LEU A 1 162 ? -2.522 5.394 11.029 1.00 97.38 162 LEU A C 1
ATOM 1267 O O . LEU A 1 162 ? -3.725 5.144 11.111 1.00 97.38 162 LEU A O 1
ATOM 1271 N N . ARG A 1 163 ? -1.938 6.358 11.734 1.00 98.31 163 ARG A N 1
ATOM 1272 C CA . ARG A 1 163 ? -2.627 7.323 12.584 1.00 98.31 163 ARG A CA 1
ATOM 1273 C C . ARG A 1 163 ? -2.323 8.717 12.074 1.00 98.31 163 ARG A C 1
ATOM 1275 O O . ARG A 1 163 ? -1.159 9.104 11.947 1.00 98.31 163 ARG A O 1
ATOM 1282 N N . PHE A 1 164 ? -3.367 9.475 11.769 1.00 98.06 164 PHE A N 1
ATOM 1283 C CA . PHE A 1 164 ? -3.196 10.845 11.311 1.00 98.06 164 PHE A CA 1
ATOM 1284 C C . PHE A 1 164 ? -2.959 11.788 12.486 1.00 98.06 164 PHE A C 1
ATOM 1286 O O . PHE A 1 164 ? -3.580 11.672 13.539 1.00 98.06 164 PHE A O 1
ATOM 1293 N N . LYS A 1 165 ? -2.059 12.750 12.281 1.00 97.81 165 LYS A N 1
ATOM 1294 C CA . LYS A 1 165 ? -1.762 13.829 13.237 1.00 97.81 165 LYS A CA 1
ATOM 1295 C C . LYS A 1 165 ? -2.730 15.005 13.115 1.00 97.81 165 LYS A C 1
ATOM 1297 O O . LYS A 1 165 ? -2.733 15.897 13.956 1.00 97.81 165 LYS A O 1
ATOM 1302 N N . ARG A 1 166 ? -3.496 15.033 12.027 1.00 97.31 166 ARG A N 1
ATOM 1303 C CA . ARG A 1 166 ? -4.499 16.040 11.690 1.00 97.31 166 ARG A CA 1
ATOM 1304 C C . ARG A 1 166 ? -5.544 15.421 10.778 1.00 97.31 166 ARG A C 1
ATOM 1306 O O . ARG A 1 166 ? -5.226 14.486 10.047 1.00 97.31 166 ARG A O 1
ATOM 1313 N N . ASP A 1 167 ? -6.738 15.986 10.778 1.00 97.31 167 ASP A N 1
ATOM 1314 C CA . ASP A 1 167 ? -7.778 15.597 9.833 1.00 97.31 167 ASP A CA 1
ATOM 1315 C C . ASP A 1 167 ? -7.315 15.854 8.393 1.00 97.31 167 ASP A C 1
ATOM 1317 O O . ASP A 1 167 ? -6.582 16.812 8.111 1.00 97.31 167 ASP A O 1
ATOM 1321 N N . LEU A 1 168 ? -7.701 14.961 7.481 1.00 93.94 168 LEU A N 1
ATOM 1322 C CA . LEU A 1 168 ? -7.412 15.103 6.062 1.00 93.94 168 LEU A CA 1
ATOM 1323 C C . LEU A 1 168 ? -8.658 15.560 5.308 1.00 93.94 168 LEU A C 1
ATOM 1325 O O . LEU A 1 168 ? -9.620 14.813 5.155 1.00 93.94 168 LEU A O 1
ATOM 1329 N N . ASP A 1 169 ? -8.579 16.756 4.729 1.00 91.12 169 ASP A N 1
ATOM 1330 C CA . ASP A 1 169 ? -9.654 17.317 3.897 1.00 91.12 169 ASP A CA 1
ATOM 1331 C C . ASP A 1 169 ? -9.655 16.765 2.460 1.00 91.12 169 ASP A C 1
ATOM 1333 O O . ASP A 1 169 ? -10.549 17.055 1.664 1.00 91.12 169 ASP A O 1
ATOM 1337 N N . LYS A 1 170 ? -8.609 16.019 2.084 1.00 88.19 170 LYS A N 1
ATOM 1338 C CA . LYS A 1 170 ? -8.380 15.525 0.721 1.00 88.19 170 LYS A CA 1
ATOM 1339 C C . LYS A 1 170 ? -8.429 14.006 0.670 1.00 88.19 170 LYS A C 1
ATOM 1341 O O . LYS A 1 170 ? -8.058 13.325 1.622 1.00 88.19 170 LYS A O 1
ATOM 1346 N N . THR A 1 171 ? -8.806 13.485 -0.494 1.00 88.69 171 THR A N 1
ATOM 1347 C CA . THR A 1 171 ? -8.761 12.051 -0.778 1.00 88.69 171 THR A CA 1
ATOM 1348 C C . THR A 1 171 ? -7.334 11.530 -0.659 1.00 88.69 171 THR A C 1
ATOM 1350 O O . THR A 1 171 ? -6.418 12.030 -1.315 1.00 88.69 171 THR A O 1
ATOM 1353 N N . LEU A 1 172 ? -7.158 10.506 0.169 1.00 93.25 172 LEU A N 1
ATOM 1354 C CA . LEU A 1 172 ? -5.894 9.804 0.308 1.00 93.25 172 LEU A CA 1
ATOM 1355 C C . LEU A 1 172 ? -5.665 8.888 -0.901 1.00 93.25 172 LEU A C 1
ATOM 1357 O O . LEU A 1 172 ? -6.587 8.234 -1.399 1.00 93.25 172 LEU A O 1
ATOM 1361 N N . GLN A 1 173 ? -4.424 8.847 -1.369 1.00 93.94 173 GLN A N 1
ATOM 1362 C CA . GLN A 1 173 ? -3.971 7.950 -2.426 1.00 93.94 173 GLN A CA 1
ATOM 1363 C C . GLN A 1 173 ? -2.766 7.162 -1.925 1.00 93.94 173 GLN A C 1
ATOM 1365 O O . GLN A 1 173 ? -1.970 7.669 -1.134 1.00 93.94 173 GLN A O 1
ATOM 1370 N N . ILE A 1 174 ? -2.631 5.933 -2.412 1.00 93.19 174 ILE A N 1
ATOM 1371 C CA . ILE A 1 174 ? -1.449 5.102 -2.195 1.00 93.19 174 ILE A CA 1
ATOM 1372 C C . ILE A 1 174 ? -0.667 5.077 -3.494 1.00 93.19 174 ILE A C 1
ATOM 1374 O O . ILE A 1 174 ? -1.234 4.816 -4.555 1.00 93.19 174 ILE A O 1
ATOM 1378 N N . GLY A 1 175 ? 0.629 5.354 -3.394 1.00 93.31 175 GLY A N 1
ATOM 1379 C CA . GLY A 1 175 ? 1.540 5.396 -4.523 1.00 93.31 175 GLY A CA 1
ATOM 1380 C C . GLY A 1 175 ? 2.709 4.437 -4.360 1.00 93.31 175 GLY A C 1
ATOM 1381 O O . GLY A 1 175 ? 3.188 4.217 -3.250 1.00 93.31 175 GLY A O 1
ATOM 1382 N N . ILE A 1 176 ? 3.181 3.903 -5.481 1.00 92.25 176 ILE A N 1
ATOM 1383 C CA . ILE A 1 176 ? 4.479 3.243 -5.596 1.00 92.25 176 ILE A CA 1
ATOM 1384 C C . ILE A 1 176 ? 5.293 4.043 -6.610 1.00 92.25 176 ILE A C 1
ATOM 1386 O O . ILE A 1 176 ? 4.803 4.353 -7.696 1.00 92.25 176 ILE A O 1
ATOM 1390 N N . GLU A 1 177 ? 6.527 4.372 -6.250 1.00 93.31 177 GLU A N 1
ATOM 1391 C CA . GLU A 1 177 ? 7.495 5.067 -7.096 1.00 93.31 177 GLU A CA 1
ATOM 1392 C C . GLU A 1 177 ? 8.686 4.136 -7.350 1.00 93.31 177 GLU A C 1
ATOM 1394 O O . GLU A 1 177 ? 9.140 3.433 -6.444 1.00 93.31 177 GLU A O 1
ATOM 1399 N N . LEU A 1 178 ? 9.192 4.115 -8.581 1.00 90.44 178 LEU A N 1
ATOM 1400 C CA . LEU A 1 178 ? 10.460 3.470 -8.901 1.00 90.44 178 LEU A CA 1
ATOM 1401 C C . LEU A 1 178 ? 11.610 4.457 -8.705 1.00 90.44 178 LEU A C 1
ATOM 1403 O O . LEU A 1 178 ? 11.535 5.603 -9.140 1.00 90.44 178 LEU A O 1
ATOM 1407 N N . GLU A 1 179 ? 12.694 3.992 -8.085 1.00 88.56 179 GLU A N 1
ATOM 1408 C CA . GLU A 1 179 ? 13.896 4.807 -7.890 1.00 88.56 179 GLU A CA 1
ATOM 1409 C C . GLU A 1 179 ? 14.559 5.173 -9.222 1.00 88.56 179 GLU A C 1
ATOM 1411 O O . GLU A 1 179 ? 14.860 6.346 -9.452 1.00 88.56 179 GLU A O 1
ATOM 1416 N N . ASP A 1 180 ? 14.687 4.186 -10.112 1.00 88.38 180 ASP A N 1
ATOM 1417 C CA . ASP A 1 180 ? 15.294 4.339 -11.429 1.00 88.38 180 ASP A CA 1
ATOM 1418 C C . ASP A 1 180 ? 14.251 4.420 -12.545 1.00 88.38 180 ASP A C 1
ATOM 1420 O O . ASP A 1 180 ? 13.260 3.678 -12.574 1.00 88.38 180 ASP A O 1
ATOM 1424 N N . TYR A 1 181 ? 14.534 5.274 -13.529 1.00 89.38 181 TYR A N 1
ATOM 1425 C CA . TYR A 1 181 ? 13.817 5.284 -14.797 1.00 89.38 181 TYR A CA 1
ATOM 1426 C C . TYR A 1 181 ? 14.057 3.976 -15.560 1.00 89.38 181 TYR A C 1
ATOM 1428 O O . TYR A 1 181 ? 15.192 3.529 -15.733 1.00 89.38 181 TYR A O 1
ATOM 1436 N N . VAL A 1 182 ? 12.978 3.378 -16.067 1.00 88.25 182 VAL A N 1
ATOM 1437 C CA . VAL A 1 182 ? 13.049 2.197 -16.931 1.00 88.25 182 VAL A CA 1
ATOM 1438 C C . VAL A 1 182 ? 12.845 2.659 -18.374 1.00 88.25 182 VAL A C 1
ATOM 1440 O O . VAL A 1 182 ? 11.748 3.110 -18.708 1.00 88.25 182 VAL A O 1
ATOM 1443 N N . PRO A 1 183 ? 13.857 2.562 -19.255 1.00 89.50 183 PRO A N 1
ATOM 1444 C CA . PRO A 1 183 ? 13.711 2.992 -20.634 1.00 89.50 183 PRO A CA 1
ATOM 1445 C C . PRO A 1 183 ? 12.707 2.103 -21.364 1.00 89.50 183 PRO A C 1
ATOM 1447 O O . PRO A 1 183 ? 12.827 0.879 -21.407 1.00 89.50 183 PRO A O 1
ATOM 1450 N N . LEU A 1 184 ? 11.718 2.745 -21.979 1.00 89.62 184 LEU A N 1
ATOM 1451 C CA . LEU A 1 184 ? 10.673 2.074 -22.738 1.00 89.62 184 LEU A CA 1
ATOM 1452 C C . LEU A 1 184 ? 10.699 2.516 -24.192 1.00 89.62 184 LEU A C 1
ATOM 1454 O O . LEU A 1 184 ? 10.751 3.710 -24.499 1.00 89.62 184 LEU A O 1
ATOM 1458 N N . ASN A 1 185 ? 10.605 1.542 -25.093 1.00 91.00 185 ASN A N 1
ATOM 1459 C CA . ASN A 1 185 ? 10.420 1.820 -26.511 1.00 91.00 185 ASN A CA 1
ATOM 1460 C C . ASN A 1 185 ? 9.003 2.367 -26.791 1.00 91.00 185 ASN A C 1
ATOM 1462 O O . ASN A 1 185 ? 8.103 2.296 -25.949 1.00 91.00 185 ASN A O 1
ATOM 1466 N N . ALA A 1 186 ? 8.798 2.926 -27.988 1.00 90.06 186 ALA A N 1
ATOM 1467 C CA . ALA A 1 186 ? 7.534 3.568 -28.361 1.00 90.06 186 ALA A CA 1
ATOM 1468 C C . ALA A 1 186 ? 6.326 2.619 -28.270 1.00 90.06 186 ALA A C 1
ATOM 1470 O O . ALA A 1 186 ? 5.272 3.015 -27.776 1.00 90.06 186 ALA A O 1
ATOM 1471 N N . ALA A 1 187 ? 6.496 1.357 -28.675 1.00 89.94 187 ALA A N 1
ATOM 1472 C CA . ALA A 1 187 ? 5.438 0.354 -28.608 1.00 89.94 187 ALA A CA 1
ATOM 1473 C C . ALA A 1 187 ? 5.034 0.044 -27.155 1.00 89.94 187 ALA A C 1
ATOM 1475 O O . ALA A 1 187 ? 3.847 0.012 -26.838 1.00 89.94 187 ALA A O 1
ATOM 1476 N N . ALA A 1 188 ? 6.006 -0.112 -26.252 1.00 88.75 188 ALA A N 1
ATOM 1477 C CA . ALA A 1 188 ? 5.760 -0.337 -24.831 1.00 88.75 188 ALA A CA 1
ATOM 1478 C C . ALA A 1 188 ? 5.069 0.869 -24.172 1.00 88.75 188 ALA A C 1
ATOM 1480 O O . ALA A 1 188 ? 4.122 0.689 -23.407 1.00 88.75 188 ALA A O 1
ATOM 1481 N N . LYS A 1 189 ? 5.482 2.100 -24.517 1.00 88.62 189 LYS A N 1
ATOM 1482 C CA . LYS A 1 189 ? 4.820 3.332 -24.049 1.00 88.62 189 LYS A CA 1
ATOM 1483 C C . LYS A 1 189 ? 3.368 3.411 -24.521 1.00 88.62 189 LYS A C 1
ATOM 1485 O O . LYS A 1 189 ? 2.487 3.703 -23.715 1.00 88.62 189 LYS A O 1
ATOM 1490 N N . GLN A 1 190 ? 3.107 3.113 -25.795 1.00 89.81 190 GLN A N 1
ATOM 1491 C CA . GLN A 1 190 ? 1.752 3.110 -26.351 1.00 89.81 190 GLN A CA 1
ATOM 1492 C C . GLN A 1 190 ? 0.863 2.078 -25.652 1.00 89.81 190 GLN A C 1
ATOM 1494 O O . GLN A 1 190 ? -0.242 2.404 -25.221 1.00 89.81 190 GLN A O 1
ATOM 1499 N N . LEU A 1 191 ? 1.358 0.852 -25.498 1.00 88.12 191 LEU A N 1
ATOM 1500 C CA . LEU A 1 191 ? 0.625 -0.235 -24.865 1.00 88.12 191 LEU A CA 1
ATOM 1501 C C . LEU A 1 191 ? 0.294 0.069 -23.403 1.00 88.12 191 LEU A C 1
ATOM 1503 O O . LEU A 1 191 ? -0.842 -0.092 -22.969 1.00 88.12 191 LEU A O 1
ATOM 1507 N N . MET A 1 192 ? 1.262 0.576 -22.649 1.00 89.38 192 MET A N 1
ATOM 1508 C CA . MET A 1 192 ? 1.017 1.010 -21.282 1.00 89.38 192 MET A CA 1
ATOM 1509 C C . MET A 1 192 ? 0.027 2.178 -21.222 1.00 89.38 192 MET A C 1
ATOM 1511 O O . MET A 1 192 ? -0.836 2.189 -20.351 1.00 89.38 192 MET A O 1
ATOM 1515 N N . GLY A 1 193 ? 0.079 3.117 -22.172 1.00 89.69 193 GLY A N 1
ATOM 1516 C CA . GLY A 1 193 ? -0.923 4.178 -22.305 1.00 89.69 193 GLY A CA 1
ATOM 1517 C C . GLY A 1 193 ? -2.341 3.639 -22.525 1.00 89.69 193 GLY A C 1
ATOM 1518 O O . GLY A 1 193 ? -3.294 4.159 -21.937 1.00 89.69 193 GLY A O 1
ATOM 1519 N N . MET A 1 194 ? -2.487 2.560 -23.300 1.00 91.19 194 MET A N 1
ATOM 1520 C CA . MET A 1 194 ? -3.762 1.854 -23.470 1.00 91.19 194 MET A CA 1
ATOM 1521 C C . MET A 1 194 ? -4.210 1.182 -22.167 1.00 91.19 194 MET A C 1
ATOM 1523 O O . MET A 1 194 ? -5.356 1.363 -21.756 1.00 91.19 194 MET A O 1
ATOM 1527 N N . THR A 1 195 ? -3.310 0.479 -21.476 1.00 88.75 195 THR A N 1
ATOM 1528 C CA . THR A 1 195 ? -3.599 -0.166 -20.185 1.00 88.75 195 THR A CA 1
ATOM 1529 C C . THR A 1 195 ? -4.031 0.849 -19.129 1.00 88.75 195 THR A C 1
ATOM 1531 O O . THR A 1 195 ? -5.046 0.662 -18.463 1.00 88.75 195 THR A O 1
ATOM 1534 N N . VAL A 1 196 ? -3.312 1.965 -19.003 1.00 89.50 196 VAL A N 1
ATOM 1535 C CA . VAL A 1 196 ? -3.637 3.041 -18.056 1.00 89.50 196 VAL A CA 1
ATOM 1536 C C . VAL A 1 196 ? -4.974 3.687 -18.405 1.00 89.50 196 VAL A C 1
ATOM 1538 O O . VAL A 1 196 ? -5.774 3.948 -17.510 1.00 89.50 196 VAL A O 1
ATOM 1541 N N . SER A 1 197 ? -5.258 3.905 -19.692 1.00 90.69 197 SER A N 1
ATOM 1542 C CA . SER A 1 197 ? -6.564 4.409 -20.142 1.00 90.69 197 SER A CA 1
ATOM 1543 C C . SER A 1 197 ? -7.705 3.457 -19.767 1.00 90.69 197 SER A C 1
ATOM 1545 O O . SER A 1 197 ? -8.732 3.901 -19.254 1.00 90.69 197 SER A O 1
ATOM 1547 N N . ALA A 1 198 ? -7.510 2.148 -19.946 1.00 89.62 198 ALA A N 1
ATOM 1548 C CA . ALA A 1 198 ? -8.482 1.138 -19.540 1.00 89.62 198 ALA A CA 1
ATOM 1549 C C . ALA A 1 198 ? -8.692 1.132 -18.016 1.00 89.62 198 ALA A C 1
ATOM 1551 O O . ALA A 1 198 ? -9.831 1.156 -17.554 1.00 89.62 198 ALA A O 1
ATOM 1552 N N . LEU A 1 199 ? -7.620 1.195 -17.221 1.00 86.25 199 LEU A N 1
ATOM 1553 C CA . LEU A 1 199 ? -7.717 1.282 -15.760 1.00 86.25 199 LEU A CA 1
ATOM 1554 C C . LEU A 1 199 ? -8.440 2.558 -15.305 1.00 86.25 199 LEU A C 1
ATOM 1556 O O . LEU A 1 199 ? -9.306 2.488 -14.436 1.00 86.25 199 LEU A O 1
ATOM 1560 N N . ARG A 1 200 ? -8.159 3.709 -15.928 1.00 90.75 200 ARG A N 1
ATOM 1561 C CA . ARG A 1 200 ? -8.862 4.976 -15.653 1.00 90.75 200 ARG A CA 1
ATOM 1562 C C . ARG A 1 200 ? -10.354 4.897 -15.950 1.00 90.75 200 ARG A C 1
ATOM 1564 O O . ARG A 1 200 ? -11.133 5.499 -15.223 1.00 90.75 200 ARG A O 1
ATOM 1571 N N . SER A 1 201 ? -10.772 4.128 -16.956 1.00 89.50 201 SER A N 1
ATOM 1572 C CA . SER A 1 201 ? -12.203 3.942 -17.241 1.00 89.50 201 SER A CA 1
ATOM 1573 C C . SER A 1 201 ? -12.959 3.238 -16.105 1.00 89.50 201 SER A C 1
ATOM 1575 O O . SER A 1 201 ? -14.159 3.441 -15.953 1.00 89.50 201 SER A O 1
ATOM 1577 N N . VAL A 1 202 ? -12.254 2.455 -15.281 1.00 85.75 202 VAL A N 1
ATOM 1578 C CA . VAL A 1 202 ? -12.831 1.712 -14.152 1.00 85.75 202 VAL A CA 1
ATOM 1579 C C . VAL A 1 202 ? -12.653 2.456 -12.832 1.00 85.75 202 VAL A C 1
ATOM 1581 O O . VAL A 1 202 ? -13.571 2.511 -12.020 1.00 85.75 202 VAL A O 1
ATOM 1584 N N . VAL A 1 203 ? -11.460 3.003 -12.598 1.00 86.12 203 VAL A N 1
ATOM 1585 C CA . VAL A 1 203 ? -11.083 3.668 -11.340 1.00 86.12 203 VAL A CA 1
ATOM 1586 C C . VAL A 1 203 ? -11.559 5.129 -11.312 1.00 86.12 203 VAL A C 1
ATOM 1588 O O . VAL A 1 203 ? -11.660 5.739 -10.248 1.00 86.12 203 VAL A O 1
ATOM 1591 N N . GLY A 1 204 ? -11.849 5.705 -12.479 1.00 89.06 204 GLY A N 1
ATOM 1592 C CA . GLY A 1 204 ? -12.117 7.126 -12.650 1.00 89.06 204 GLY A CA 1
ATOM 1593 C C . GLY A 1 204 ? -10.851 7.972 -12.494 1.00 89.06 204 GLY A C 1
ATOM 1594 O O . GLY A 1 204 ? -9.730 7.532 -12.760 1.00 89.06 204 GLY A O 1
ATOM 1595 N N . ASN A 1 205 ? -11.031 9.203 -12.013 1.00 87.12 205 ASN A N 1
ATOM 1596 C CA . ASN A 1 205 ? -9.951 10.185 -11.847 1.00 87.12 205 ASN A CA 1
ATOM 1597 C C . ASN A 1 205 ? -9.023 9.900 -10.650 1.00 87.12 205 ASN A C 1
ATOM 1599 O O . ASN A 1 205 ? -8.093 10.661 -10.402 1.00 87.12 205 ASN A O 1
ATOM 1603 N N . GLY A 1 206 ? -9.262 8.819 -9.900 1.00 88.75 206 GLY A N 1
ATOM 1604 C CA . GLY A 1 206 ? -8.440 8.438 -8.749 1.00 88.75 206 GLY A CA 1
ATOM 1605 C C . GLY A 1 206 ? -7.094 7.802 -9.112 1.00 88.75 206 GLY A C 1
ATOM 1606 O O . GLY A 1 206 ? -6.282 7.595 -8.215 1.00 88.75 206 GLY A O 1
ATOM 1607 N N . LEU A 1 207 ? -6.860 7.480 -10.391 1.00 92.56 207 LEU A N 1
ATOM 1608 C CA . LEU A 1 207 ? -5.647 6.814 -10.866 1.00 92.56 207 LEU A CA 1
ATOM 1609 C C . LEU A 1 207 ? -4.646 7.806 -11.469 1.00 92.56 207 LEU A C 1
ATOM 1611 O O . LEU A 1 207 ? -4.888 8.384 -12.537 1.00 92.56 207 LEU A O 1
ATOM 1615 N N . TYR A 1 208 ? -3.474 7.912 -10.850 1.00 94.25 208 TYR A N 1
ATOM 1616 C CA . TYR A 1 208 ? -2.329 8.604 -11.428 1.00 94.25 208 TYR A CA 1
ATOM 1617 C C . TYR A 1 208 ? -1.285 7.596 -11.892 1.00 94.25 208 TYR A C 1
ATOM 1619 O O . TYR A 1 208 ? -1.009 6.612 -11.216 1.00 94.25 208 TYR A O 1
ATOM 1627 N N . HIS A 1 209 ? -0.698 7.838 -13.055 1.00 94.50 209 HIS A N 1
ATOM 1628 C CA . HIS A 1 209 ? 0.398 7.021 -13.545 1.00 94.50 209 HIS A CA 1
ATOM 1629 C C . HIS A 1 209 ? 1.289 7.872 -14.435 1.00 94.50 209 HIS A C 1
ATOM 1631 O O . HIS A 1 209 ? 0.793 8.484 -15.388 1.00 94.50 209 HIS A O 1
ATOM 1637 N N . SER A 1 210 ? 2.587 7.827 -14.164 1.00 93.56 210 SER A N 1
ATOM 1638 C CA . SER A 1 210 ? 3.629 8.363 -15.024 1.00 93.56 210 SER A CA 1
ATOM 1639 C C . SER A 1 210 ? 4.713 7.317 -15.236 1.00 93.56 210 SER A C 1
ATOM 1641 O O . SER A 1 210 ? 5.050 6.546 -14.342 1.00 93.56 210 SER A O 1
ATOM 1643 N N . VAL A 1 211 ? 5.266 7.300 -16.445 1.00 91.81 211 VAL A N 1
ATOM 1644 C CA . VAL A 1 211 ? 6.412 6.450 -16.803 1.00 91.81 211 VAL A CA 1
ATOM 1645 C C . VAL A 1 211 ? 7.739 7.062 -16.363 1.00 91.81 211 VAL A C 1
ATOM 1647 O O . VAL A 1 211 ? 8.782 6.450 -16.570 1.00 91.81 211 VAL A O 1
ATOM 1650 N N . GLY A 1 212 ? 7.682 8.259 -15.779 1.00 92.31 212 GLY A N 1
ATOM 1651 C CA . GLY A 1 212 ? 8.826 9.099 -15.490 1.00 92.31 212 GLY A CA 1
ATOM 1652 C C . GLY A 1 212 ? 9.375 9.806 -16.728 1.00 92.31 212 GLY A C 1
ATOM 1653 O O . GLY A 1 212 ? 9.120 9.420 -17.875 1.00 92.31 212 GLY A O 1
ATOM 1654 N N . ASP A 1 213 ? 10.153 10.847 -16.480 1.00 92.00 213 ASP A N 1
ATOM 1655 C CA . ASP A 1 213 ? 10.937 11.528 -17.493 1.00 92.00 213 ASP A CA 1
ATOM 1656 C C . ASP A 1 213 ? 12.255 10.782 -17.723 1.00 92.00 213 ASP A C 1
ATOM 1658 O O . ASP A 1 213 ? 12.881 10.278 -16.792 1.00 92.00 213 ASP A O 1
ATOM 1662 N N . ASP A 1 214 ? 12.696 10.734 -18.980 1.00 89.88 214 ASP A N 1
ATOM 1663 C CA . ASP A 1 214 ? 14.011 10.200 -19.335 1.00 89.88 214 ASP A CA 1
ATOM 1664 C C . ASP A 1 214 ? 15.107 11.122 -18.761 1.00 89.88 214 ASP A C 1
ATOM 1666 O O . ASP A 1 214 ? 15.175 12.293 -19.170 1.00 89.88 214 ASP A O 1
ATOM 1670 N N . PRO A 1 215 ? 15.945 10.649 -17.817 1.00 86.75 215 PRO A N 1
ATOM 1671 C CA . PRO A 1 215 ? 16.899 11.492 -17.115 1.00 86.75 215 PRO A CA 1
ATOM 1672 C C . PRO A 1 215 ? 18.067 11.863 -18.035 1.00 86.75 215 PRO A C 1
ATOM 1674 O O . PRO A 1 215 ? 19.114 11.216 -18.066 1.00 86.75 215 PRO A O 1
ATOM 1677 N N . LYS A 1 216 ? 17.904 12.942 -18.805 1.00 86.00 216 LYS A N 1
ATOM 1678 C CA . LYS A 1 216 ? 18.993 13.507 -19.611 1.00 86.00 216 LYS A CA 1
ATOM 1679 C C . LYS A 1 216 ? 19.999 14.228 -18.707 1.00 86.00 216 LYS A C 1
ATOM 1681 O O . LYS A 1 216 ? 19.586 15.012 -17.854 1.00 86.00 216 LYS A O 1
ATOM 1686 N N . PRO A 1 217 ? 21.317 14.056 -18.911 1.00 79.38 217 PRO A N 1
ATOM 1687 C CA . PRO A 1 217 ? 22.314 14.784 -18.133 1.00 79.38 217 PRO A CA 1
ATOM 1688 C C . PRO A 1 217 ? 22.059 16.300 -18.151 1.00 79.38 217 PRO A C 1
ATOM 1690 O O . PRO A 1 217 ? 21.938 16.897 -19.219 1.00 79.38 217 PRO A O 1
ATOM 1693 N N . GLY A 1 218 ? 21.978 16.922 -16.971 1.00 79.38 218 GLY A N 1
ATOM 1694 C CA . GLY A 1 218 ? 21.857 18.378 -16.818 1.00 79.38 218 GLY A CA 1
ATOM 1695 C C . GLY A 1 218 ? 20.446 18.968 -16.936 1.00 79.38 218 GLY A C 1
ATOM 1696 O O . GLY A 1 218 ? 20.307 20.181 -16.795 1.00 79.38 218 GLY A O 1
ATOM 1697 N N . ALA A 1 219 ? 19.406 18.159 -17.155 1.00 77.62 219 ALA A N 1
ATOM 1698 C CA . ALA A 1 219 ? 18.019 18.591 -16.975 1.00 77.62 219 ALA A CA 1
ATOM 1699 C C . ALA A 1 219 ? 17.499 18.144 -15.594 1.00 77.62 219 ALA A C 1
ATOM 1701 O O . ALA A 1 219 ? 18.053 17.243 -14.973 1.00 77.62 219 ALA A O 1
ATOM 1702 N N . GLY A 1 220 ? 16.479 18.812 -15.066 1.00 70.81 220 GLY A N 1
ATOM 1703 C CA . GLY A 1 220 ? 15.839 18.446 -13.802 1.00 70.81 220 GLY A CA 1
ATOM 1704 C C . GLY A 1 220 ? 14.604 19.310 -13.544 1.00 70.81 220 GLY A C 1
ATOM 1705 O O . GLY A 1 220 ? 14.343 20.216 -14.336 1.00 70.81 220 GLY A O 1
ATOM 1706 N N . PRO A 1 221 ? 13.883 19.092 -12.431 1.00 84.81 221 PRO A N 1
ATOM 1707 C CA . PRO A 1 221 ? 13.685 17.793 -11.786 1.00 84.81 221 PRO A CA 1
ATOM 1708 C C . PRO A 1 221 ? 12.921 16.846 -12.727 1.00 84.81 221 PRO A C 1
ATOM 1710 O O . PRO A 1 221 ? 12.022 17.278 -13.441 1.00 84.81 221 PRO A O 1
ATOM 1713 N N . PHE A 1 222 ? 13.289 15.568 -12.726 1.00 90.25 222 PHE A N 1
ATOM 1714 C CA . PHE A 1 222 ? 12.589 14.544 -13.499 1.00 90.25 222 PHE A CA 1
ATOM 1715 C C . PHE A 1 222 ? 11.480 13.933 -12.663 1.00 90.25 222 PHE A C 1
ATOM 1717 O O . PHE A 1 222 ? 11.698 13.592 -11.496 1.00 90.25 222 PHE A O 1
ATOM 1724 N N . GLU A 1 223 ? 10.309 13.761 -13.262 1.00 92.69 223 GLU A N 1
ATOM 1725 C CA . GLU A 1 223 ? 9.315 12.878 -12.686 1.00 92.69 223 GLU A CA 1
ATOM 1726 C C . GLU A 1 223 ? 9.854 11.442 -12.702 1.00 92.69 223 GLU A C 1
ATOM 1728 O O . GLU A 1 223 ? 10.398 10.975 -13.702 1.00 92.69 223 GLU A O 1
ATOM 1733 N N . LYS A 1 224 ? 9.717 10.722 -11.592 1.00 92.62 224 LYS A N 1
ATOM 1734 C CA . LYS A 1 224 ? 10.045 9.297 -11.542 1.00 92.62 224 LYS A CA 1
ATOM 1735 C C . LYS A 1 224 ? 8.861 8.452 -12.005 1.00 92.62 224 LYS A C 1
ATOM 1737 O O . LYS A 1 224 ? 7.719 8.901 -11.908 1.00 92.62 224 LYS A O 1
ATOM 1742 N N . PRO A 1 225 ? 9.090 7.212 -12.469 1.00 93.75 225 PRO A N 1
ATOM 1743 C CA . PRO A 1 225 ? 7.985 6.309 -12.743 1.00 93.75 225 PRO A CA 1
ATOM 1744 C C . PRO A 1 225 ? 7.167 6.099 -11.467 1.00 93.75 225 PRO A C 1
ATOM 1746 O O . PRO A 1 225 ? 7.691 5.641 -10.452 1.00 93.75 225 PRO A O 1
ATOM 1749 N N . VAL A 1 226 ? 5.885 6.440 -11.518 1.00 94.94 226 VAL A N 1
ATOM 1750 C CA . VAL A 1 226 ? 4.999 6.429 -10.355 1.00 94.94 226 VAL A CA 1
ATOM 1751 C C . VAL A 1 226 ? 3.624 5.920 -10.747 1.00 94.94 226 VAL A C 1
ATOM 1753 O O . VAL A 1 226 ? 3.096 6.224 -11.816 1.00 94.94 226 VAL A O 1
ATOM 1756 N N . PHE A 1 227 ? 3.025 5.148 -9.853 1.00 93.75 227 PHE A N 1
ATOM 1757 C CA . PHE A 1 227 ? 1.660 4.666 -9.964 1.00 93.75 227 PHE A CA 1
ATOM 1758 C C . PHE A 1 227 ? 0.935 4.957 -8.658 1.00 93.75 227 PHE A C 1
ATOM 1760 O O . PHE A 1 227 ? 1.358 4.472 -7.612 1.00 93.75 227 PHE A O 1
ATOM 1767 N N . MET A 1 228 ? -0.144 5.737 -8.713 1.00 95.06 228 MET A N 1
ATOM 1768 C CA . MET A 1 228 ? -0.996 6.032 -7.565 1.00 95.06 228 MET A CA 1
ATOM 1769 C C . MET A 1 228 ? -2.429 5.578 -7.806 1.00 95.06 228 MET A C 1
ATOM 1771 O O . MET A 1 228 ? -2.983 5.733 -8.897 1.00 95.06 228 MET A O 1
ATOM 1775 N N . MET A 1 229 ? -3.039 5.054 -6.752 1.00 93.62 229 MET A N 1
ATOM 1776 C CA . MET A 1 229 ? -4.392 4.517 -6.743 1.00 93.62 229 MET A CA 1
ATOM 1777 C C . MET A 1 229 ? -5.173 5.033 -5.528 1.00 93.62 229 MET A C 1
ATOM 1779 O O . MET A 1 229 ? -4.573 5.390 -4.509 1.00 93.62 229 MET A O 1
ATOM 1783 N N . PRO A 1 230 ? -6.512 5.091 -5.611 1.00 94.25 230 PRO A N 1
ATOM 1784 C CA . PRO A 1 230 ? -7.340 5.475 -4.473 1.00 94.25 230 PRO A CA 1
ATOM 1785 C C . PRO A 1 230 ? -7.304 4.401 -3.378 1.00 94.25 230 PRO A C 1
ATOM 1787 O O . PRO A 1 230 ? -7.107 3.224 -3.667 1.00 94.25 230 PRO A O 1
ATOM 1790 N N . MET A 1 231 ? -7.567 4.789 -2.128 1.00 94.06 231 MET A N 1
ATOM 1791 C CA . MET A 1 231 ? -7.525 3.875 -0.973 1.00 94.06 231 MET A CA 1
ATOM 1792 C C . MET A 1 231 ? -8.427 2.639 -1.093 1.00 94.06 231 MET A C 1
ATOM 1794 O O . MET A 1 231 ? -8.052 1.567 -0.633 1.00 94.06 231 MET A O 1
ATOM 1798 N N . TRP A 1 232 ? -9.579 2.737 -1.769 1.00 93.88 232 TRP A N 1
ATOM 1799 C CA . TRP A 1 232 ? -10.456 1.576 -1.985 1.00 93.88 232 TRP A CA 1
ATOM 1800 C C . TRP A 1 232 ? -9.806 0.473 -2.841 1.00 93.88 232 TRP A C 1
ATOM 1802 O O . TRP A 1 232 ? -10.335 -0.636 -2.945 1.00 93.88 232 TRP A O 1
ATOM 1812 N N . ALA A 1 233 ? -8.663 0.755 -3.480 1.00 91.50 233 ALA A N 1
ATOM 1813 C CA . ALA A 1 233 ? -7.878 -0.243 -4.190 1.00 91.50 233 ALA A CA 1
ATOM 1814 C C . ALA A 1 233 ? -7.205 -1.263 -3.249 1.00 91.50 233 ALA A C 1
ATOM 1816 O O . ALA A 1 233 ? -6.825 -2.333 -3.735 1.00 91.50 233 ALA A O 1
ATOM 1817 N N . CYS A 1 234 ? -7.113 -0.973 -1.945 1.00 94.88 234 CYS A N 1
ATOM 1818 C CA . CYS A 1 234 ? -6.710 -1.928 -0.914 1.00 94.88 234 CYS A CA 1
ATOM 1819 C C . CYS A 1 234 ? -7.680 -3.116 -0.811 1.00 94.88 234 CYS A C 1
ATOM 1821 O O . CYS A 1 234 ? -8.830 -3.060 -1.253 1.00 94.88 234 CYS A O 1
ATOM 1823 N N . ASP A 1 235 ? -7.203 -4.216 -0.229 1.00 95.94 235 ASP A N 1
ATOM 1824 C CA . ASP A 1 235 ? -7.985 -5.448 -0.079 1.00 95.94 235 ASP A CA 1
ATOM 1825 C C . ASP A 1 235 ? -8.801 -5.490 1.221 1.00 95.94 235 ASP A C 1
ATOM 1827 O O . ASP A 1 235 ? -9.817 -6.190 1.277 1.00 95.94 235 ASP A O 1
ATOM 1831 N N . GLN A 1 236 ? -8.367 -4.765 2.253 1.00 97.62 236 GLN A N 1
ATOM 1832 C CA . GLN A 1 236 ? -8.904 -4.829 3.609 1.00 97.62 236 GLN A CA 1
ATOM 1833 C C . GLN A 1 236 ? -8.898 -3.431 4.243 1.00 97.62 236 GLN A C 1
ATOM 1835 O O . GLN A 1 236 ? -8.070 -2.591 3.897 1.00 97.62 236 GLN A O 1
ATOM 1840 N N . LEU A 1 237 ? -9.846 -3.175 5.143 1.00 98.06 237 LEU A N 1
ATOM 1841 C CA . LEU A 1 237 ? -9.885 -1.978 5.979 1.00 98.06 237 LEU A CA 1
ATOM 1842 C C . LEU A 1 237 ? -10.282 -2.365 7.397 1.00 98.06 237 LEU A C 1
ATOM 1844 O O . LEU A 1 237 ? -11.314 -3.001 7.616 1.00 98.06 237 LEU A O 1
ATOM 1848 N N . ILE A 1 238 ? -9.483 -1.928 8.361 1.00 98.50 238 ILE A N 1
ATOM 1849 C CA . ILE A 1 238 ? -9.769 -2.041 9.787 1.00 98.50 238 ILE A CA 1
ATOM 1850 C C . ILE A 1 238 ? -9.681 -0.632 10.365 1.00 98.50 238 ILE A C 1
ATOM 1852 O O . ILE A 1 238 ? -8.651 0.030 10.247 1.00 98.50 238 ILE A O 1
ATOM 1856 N N . VAL A 1 239 ? -10.757 -0.168 10.993 1.00 98.31 239 VAL A N 1
ATOM 1857 C CA . VAL A 1 239 ? -10.772 1.102 11.721 1.00 98.31 239 VAL A CA 1
ATOM 1858 C C . VAL A 1 239 ? -10.783 0.769 13.203 1.00 98.31 239 VAL A C 1
ATOM 1860 O O . VAL A 1 239 ? -11.747 0.201 13.702 1.00 98.31 239 VAL A O 1
ATOM 1863 N N . THR A 1 240 ? -9.688 1.076 13.891 1.00 98.62 240 THR A N 1
ATOM 1864 C CA . THR A 1 240 ? -9.576 0.924 15.344 1.00 98.62 240 THR A CA 1
ATOM 1865 C C . THR A 1 240 ? -9.859 2.276 16.005 1.00 98.62 240 THR A C 1
ATOM 1867 O O . THR A 1 240 ? -9.152 3.242 15.688 1.00 98.62 240 THR A O 1
ATOM 1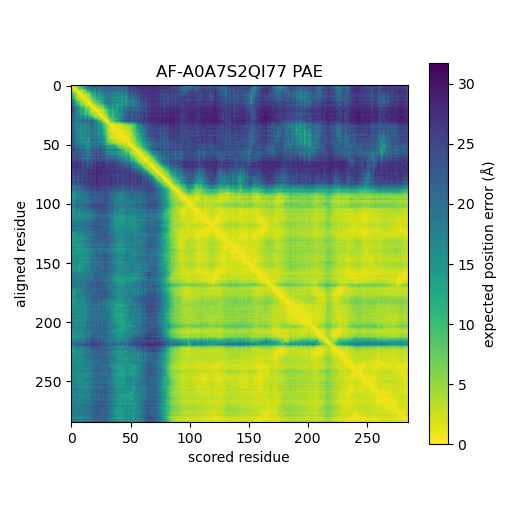870 N N . PRO A 1 241 ? -10.878 2.383 16.878 1.00 98.31 241 PRO A N 1
ATOM 1871 C CA . PRO A 1 241 ? -11.187 3.604 17.617 1.00 98.31 241 PRO A CA 1
ATOM 1872 C C . PRO A 1 241 ? -9.998 4.166 18.406 1.00 98.31 241 PRO A C 1
ATOM 1874 O O . PRO A 1 241 ? -9.051 3.461 18.754 1.00 98.31 241 PRO A O 1
ATOM 1877 N N . GLU A 1 242 ? -10.046 5.465 18.700 1.00 98.00 242 GLU A N 1
ATOM 1878 C CA . GLU A 1 242 ? -9.036 6.105 19.541 1.00 98.00 242 GLU A CA 1
ATOM 1879 C C . GLU A 1 242 ? -9.038 5.495 20.952 1.00 98.00 242 GLU A C 1
ATOM 1881 O O . GLU A 1 242 ? -10.085 5.355 21.580 1.00 98.00 242 GLU A O 1
ATOM 1886 N N . GLY A 1 243 ? -7.853 5.136 21.450 1.00 97.44 243 GLY A N 1
ATOM 1887 C CA . GLY A 1 243 ? -7.678 4.498 22.758 1.00 97.44 243 GLY A CA 1
ATOM 1888 C C . GLY A 1 243 ? -7.759 2.968 22.746 1.00 97.44 243 GLY A C 1
ATOM 1889 O O . GLY A 1 243 ? -7.384 2.352 23.741 1.00 97.44 243 GLY A O 1
ATOM 1890 N N . GLU A 1 244 ? -8.172 2.352 21.636 1.00 98.31 244 GLU A N 1
ATOM 1891 C CA . GLU A 1 244 ? -8.136 0.897 21.457 1.00 98.31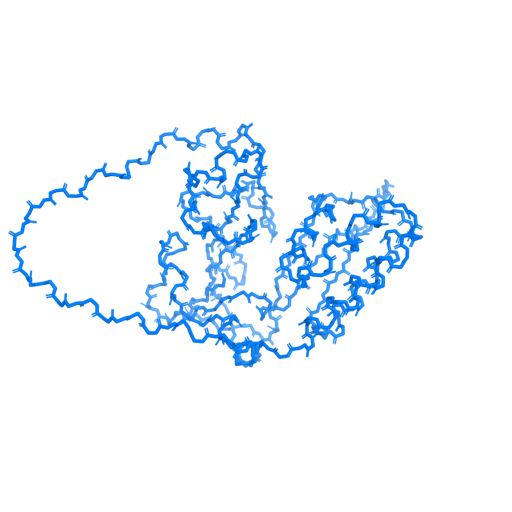 244 GLU A CA 1
ATOM 1892 C C . GLU A 1 244 ? -6.814 0.435 20.816 1.00 98.31 244 GLU A C 1
ATOM 1894 O O . GLU A 1 244 ? -6.160 1.175 20.073 1.00 98.31 244 GLU A O 1
ATOM 1899 N N . GLU A 1 245 ? -6.397 -0.800 21.115 1.00 98.06 245 GLU A N 1
ATOM 1900 C CA . GLU A 1 245 ? -5.191 -1.398 20.535 1.00 98.06 245 GLU A CA 1
ATOM 1901 C C . GLU A 1 245 ? -5.521 -2.030 19.170 1.00 98.06 245 GLU A C 1
ATOM 1903 O O . GLU A 1 245 ? -6.368 -2.925 19.102 1.00 98.06 245 GLU A O 1
ATOM 1908 N N . PRO A 1 246 ? -4.886 -1.587 18.067 1.00 98.38 246 PRO A N 1
ATOM 1909 C CA . PRO A 1 246 ? -5.147 -2.157 16.751 1.00 98.38 246 PRO A CA 1
ATOM 1910 C C . PRO A 1 246 ? -4.542 -3.569 16.642 1.00 98.38 246 PRO A C 1
ATOM 1912 O O . PRO A 1 246 ? -3.531 -3.856 17.289 1.00 98.38 246 PRO A O 1
ATOM 1915 N N . PRO A 1 247 ? -5.093 -4.461 15.795 1.00 98.12 247 PRO A N 1
ATOM 1916 C CA . PRO A 1 247 ? -4.555 -5.810 15.629 1.00 98.12 247 PRO A CA 1
ATOM 1917 C C . PRO A 1 247 ? -3.118 -5.754 15.110 1.00 98.12 247 PRO A C 1
ATOM 1919 O O . PRO A 1 247 ? -2.796 -4.945 14.240 1.00 98.12 247 PRO A O 1
ATOM 1922 N N . LYS A 1 248 ? -2.234 -6.618 15.609 1.00 98.19 248 LYS A N 1
ATOM 1923 C CA . LYS A 1 248 ? -0.828 -6.612 15.184 1.00 98.19 248 LYS A CA 1
ATOM 1924 C C . LYS A 1 248 ? -0.716 -6.991 13.709 1.00 98.19 248 LYS A C 1
ATOM 1926 O O . LYS A 1 248 ? -1.319 -7.963 13.264 1.00 98.19 248 LYS A O 1
ATOM 1931 N N . LEU A 1 249 ? 0.112 -6.276 12.944 1.00 98.25 249 LEU A N 1
ATOM 1932 C CA . LEU A 1 249 ? 0.270 -6.565 11.512 1.00 98.25 249 LEU A CA 1
ATOM 1933 C C . LEU A 1 249 ? 0.818 -7.965 11.222 1.00 98.25 249 LEU A C 1
ATOM 1935 O O . LEU A 1 249 ? 0.567 -8.489 10.142 1.00 98.25 249 LEU A O 1
ATOM 1939 N N . ASN A 1 250 ? 1.561 -8.566 12.151 1.00 97.19 250 ASN A N 1
ATOM 1940 C CA . ASN A 1 250 ? 2.107 -9.918 12.032 1.00 97.19 250 ASN A CA 1
ATOM 1941 C C . ASN A 1 250 ? 1.200 -11.005 12.644 1.00 97.19 250 ASN A C 1
ATOM 1943 O O . ASN A 1 250 ? 1.623 -12.157 12.716 1.00 97.19 250 ASN A O 1
ATOM 1947 N N . ASP A 1 251 ? -0.034 -10.672 13.042 1.00 96.69 251 ASP A N 1
ATOM 1948 C CA . ASP A 1 251 ? -1.001 -11.641 13.565 1.00 96.69 251 ASP A CA 1
ATOM 1949 C C . ASP A 1 251 ? -1.320 -12.726 12.503 1.00 96.69 251 ASP A C 1
ATOM 1951 O O . ASP A 1 251 ? -1.678 -12.392 11.363 1.00 96.69 251 ASP A O 1
ATOM 1955 N N . PRO A 1 252 ? -1.196 -14.029 12.825 1.00 94.31 252 PRO A N 1
ATOM 1956 C CA . PRO A 1 252 ? -1.587 -15.114 11.922 1.00 94.31 252 PRO A CA 1
ATOM 1957 C C . PRO A 1 252 ? -3.055 -15.044 11.474 1.00 94.31 252 PRO A C 1
ATOM 1959 O O . PRO A 1 252 ? -3.374 -15.418 10.344 1.00 94.31 252 PRO A O 1
ATOM 1962 N N . CYS A 1 253 ? -3.930 -14.517 12.329 1.00 95.62 253 CYS A N 1
ATOM 1963 C CA . CYS A 1 253 ? -5.358 -14.328 12.095 1.00 95.62 253 CYS A CA 1
ATOM 1964 C C . CYS A 1 253 ? -5.685 -12.931 11.542 1.00 95.62 253 CYS A C 1
ATOM 1966 O O . CYS A 1 253 ? -6.852 -12.555 11.470 1.00 95.62 253 CYS A O 1
ATOM 1968 N N . PHE A 1 254 ? -4.687 -12.148 11.103 1.00 96.62 254 PHE A N 1
ATOM 1969 C CA . PHE A 1 254 ? -4.893 -10.786 10.587 1.00 96.62 254 PHE A CA 1
ATOM 1970 C C . PHE A 1 254 ? -5.964 -10.706 9.484 1.00 96.62 254 PHE A C 1
ATOM 1972 O O . PHE A 1 254 ? -6.703 -9.726 9.371 1.00 96.62 254 PHE A O 1
ATOM 1979 N N . SER A 1 255 ? -6.086 -11.762 8.674 1.00 94.75 255 SER A N 1
ATOM 1980 C CA . SER A 1 255 ? -7.080 -11.816 7.606 1.00 94.75 255 SER A CA 1
ATOM 1981 C C . SER A 1 255 ? -8.521 -11.859 8.095 1.00 94.75 255 SER A C 1
ATOM 1983 O O . SER A 1 255 ? -9.397 -11.741 7.250 1.00 94.75 255 SER A O 1
ATOM 1985 N N . ASP A 1 256 ? -8.789 -12.050 9.385 1.00 96.38 256 ASP A N 1
ATOM 1986 C CA . ASP A 1 256 ? -10.142 -12.197 9.929 1.00 96.38 256 ASP A CA 1
ATOM 1987 C C . ASP A 1 256 ? -10.728 -10.877 10.450 1.00 96.38 256 ASP A C 1
ATOM 1989 O O . ASP A 1 256 ? -11.927 -10.799 10.709 1.00 96.38 256 ASP A O 1
ATOM 1993 N N . PHE A 1 257 ? -9.917 -9.820 10.536 1.00 97.81 257 PHE A N 1
ATOM 1994 C CA . PHE A 1 257 ? -10.337 -8.512 11.038 1.00 97.81 257 PHE A CA 1
ATOM 1995 C C . PHE A 1 257 ? -10.946 -7.608 9.955 1.00 97.81 257 PHE A C 1
ATOM 1997 O O . PHE A 1 257 ? -10.628 -7.715 8.770 1.00 97.81 257 PHE A O 1
ATOM 2004 N N . GLY A 1 258 ? -11.764 -6.644 10.384 1.00 97.31 258 GLY A N 1
ATOM 2005 C CA . GLY A 1 258 ? -12.272 -5.557 9.542 1.00 97.31 258 GLY A CA 1
ATOM 2006 C C . GLY A 1 258 ? -13.139 -5.999 8.362 1.00 97.31 258 GLY A C 1
ATOM 2007 O O . GLY A 1 258 ? -13.662 -7.112 8.317 1.00 97.31 258 GLY A O 1
ATOM 2008 N N . ILE A 1 259 ? -13.303 -5.093 7.401 1.00 97.56 259 ILE A N 1
ATOM 2009 C CA . ILE A 1 259 ? -14.031 -5.352 6.158 1.00 97.56 259 ILE A CA 1
ATOM 2010 C C . ILE A 1 259 ? -13.051 -5.718 5.046 1.00 97.56 259 ILE A C 1
ATOM 2012 O O . ILE A 1 259 ? -11.945 -5.180 4.972 1.00 97.56 259 ILE A O 1
ATOM 2016 N N . LYS A 1 260 ? -13.457 -6.624 4.154 1.00 97.62 260 LYS A N 1
ATOM 2017 C CA . LYS A 1 260 ? -12.634 -7.066 3.025 1.00 97.62 260 LYS A CA 1
ATOM 2018 C C . LYS A 1 260 ? -13.352 -6.795 1.722 1.00 97.62 260 LYS A C 1
ATOM 2020 O O . LYS A 1 260 ? -14.530 -7.109 1.555 1.00 97.62 260 LYS A O 1
ATOM 2025 N N . ARG A 1 261 ? -12.602 -6.302 0.745 1.00 95.94 261 ARG A N 1
ATOM 2026 C CA . ARG A 1 261 ? -13.114 -6.001 -0.593 1.00 95.94 261 ARG A CA 1
ATOM 2027 C C . ARG A 1 261 ? -13.658 -7.232 -1.312 1.00 95.94 261 ARG A C 1
ATOM 2029 O O . ARG A 1 261 ? -14.555 -7.116 -2.141 1.00 95.94 261 ARG A O 1
ATOM 2036 N N . VAL A 1 262 ? -13.090 -8.405 -1.028 1.00 95.19 262 VAL A N 1
ATOM 2037 C CA . VAL A 1 262 ? -13.497 -9.672 -1.652 1.00 95.19 262 VAL A CA 1
ATOM 2038 C C . VAL A 1 262 ? -14.880 -10.141 -1.194 1.00 95.19 262 VAL A C 1
ATOM 2040 O O . VAL A 1 262 ? -15.538 -10.859 -1.944 1.00 95.19 262 VAL A O 1
ATOM 2043 N N . ASP A 1 263 ? -15.319 -9.730 -0.002 1.00 96.25 263 ASP A N 1
ATOM 2044 C CA . ASP A 1 263 ? -16.588 -10.175 0.573 1.00 96.25 263 ASP A CA 1
ATOM 2045 C C . ASP A 1 263 ? -17.765 -9.374 -0.011 1.00 96.25 263 ASP A C 1
ATOM 2047 O O . ASP A 1 263 ? -18.734 -9.967 -0.482 1.00 96.25 263 ASP A O 1
ATOM 2051 N N . ASP A 1 264 ? -17.647 -8.042 -0.085 1.00 96.38 264 ASP A N 1
ATOM 2052 C CA . ASP A 1 264 ? -18.578 -7.171 -0.817 1.00 96.38 264 ASP A CA 1
ATOM 2053 C C . ASP A 1 264 ? -17.846 -5.949 -1.391 1.00 96.38 264 ASP A C 1
ATOM 2055 O O . ASP A 1 264 ? -17.620 -4.942 -0.717 1.00 96.38 264 ASP A O 1
ATOM 2059 N N . ARG A 1 265 ? -17.491 -6.019 -2.679 1.00 93.81 265 ARG A N 1
ATOM 2060 C CA . ARG A 1 265 ? -16.762 -4.942 -3.367 1.00 93.81 265 ARG A CA 1
ATOM 2061 C C . ARG A 1 265 ? -17.531 -3.621 -3.367 1.00 93.81 265 ARG A C 1
ATOM 2063 O O . ARG A 1 265 ? -16.897 -2.573 -3.291 1.00 93.81 265 ARG A O 1
ATOM 2070 N N . ARG A 1 266 ? -18.860 -3.644 -3.514 1.00 94.50 266 ARG A N 1
ATOM 2071 C CA . ARG A 1 266 ? -19.648 -2.410 -3.644 1.00 94.50 266 ARG A CA 1
ATOM 2072 C C . ARG A 1 266 ? -19.727 -1.703 -2.298 1.00 94.50 266 ARG A C 1
ATOM 2074 O O . ARG A 1 266 ? -19.402 -0.523 -2.246 1.00 94.50 266 ARG A O 1
ATOM 2081 N N . ALA A 1 267 ? -20.079 -2.437 -1.242 1.00 95.94 267 ALA A N 1
ATOM 2082 C CA . ALA A 1 267 ? -20.116 -1.896 0.114 1.00 95.94 267 ALA A CA 1
ATOM 2083 C C . ALA A 1 267 ? -18.733 -1.397 0.558 1.00 95.94 267 ALA A C 1
ATOM 2085 O O . ALA A 1 267 ? -18.621 -0.325 1.135 1.00 95.94 267 ALA A O 1
ATOM 2086 N N . PHE A 1 268 ? -17.664 -2.121 0.214 1.00 96.44 268 PHE A N 1
ATOM 2087 C CA . PHE A 1 268 ? -16.295 -1.710 0.529 1.00 96.44 268 PHE A CA 1
ATOM 2088 C C . PHE A 1 268 ? -15.888 -0.396 -0.155 1.00 96.44 268 PHE A C 1
ATOM 2090 O O . PHE A 1 268 ? -15.279 0.469 0.470 1.00 96.44 268 PHE A O 1
ATOM 2097 N N . VAL A 1 269 ? -16.216 -0.232 -1.443 1.00 93.75 269 VAL A N 1
ATOM 2098 C CA . VAL A 1 269 ? -15.942 1.017 -2.176 1.00 93.75 269 VAL A CA 1
ATOM 2099 C C . VAL A 1 269 ? -16.779 2.170 -1.621 1.00 93.75 269 VAL A C 1
ATOM 2101 O O . VAL A 1 269 ? -16.259 3.276 -1.489 1.00 93.75 269 VAL A O 1
ATOM 2104 N N . GLU A 1 270 ? -18.045 1.916 -1.284 1.00 93.94 270 GLU A N 1
ATOM 2105 C CA . GLU A 1 270 ? -18.930 2.901 -0.660 1.00 93.94 270 GLU A CA 1
ATOM 2106 C C . GLU A 1 270 ? -18.378 3.360 0.695 1.00 93.94 270 GLU A C 1
ATOM 2108 O O . GLU A 1 270 ? -18.183 4.561 0.877 1.00 93.94 270 GLU A O 1
ATOM 2113 N N . GLU A 1 271 ? -18.003 2.426 1.574 1.00 95.44 271 GLU A N 1
ATOM 2114 C CA . GLU A 1 271 ? -17.387 2.717 2.875 1.00 95.44 271 GLU A CA 1
ATOM 2115 C C . GLU A 1 271 ? -16.131 3.583 2.718 1.00 95.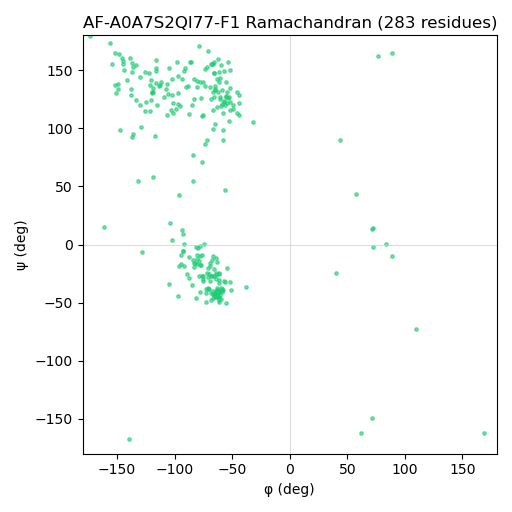44 271 GLU A C 1
ATOM 2117 O O . GLU A 1 271 ? -16.017 4.638 3.331 1.00 95.44 271 GLU A O 1
ATOM 2122 N N . PHE A 1 272 ? -15.200 3.212 1.832 1.00 94.00 272 PHE A N 1
ATOM 2123 C CA . PHE A 1 272 ? -13.998 4.022 1.599 1.00 94.00 272 PHE A CA 1
ATOM 2124 C C . PHE A 1 272 ? -14.288 5.409 1.020 1.00 94.00 272 PHE A C 1
ATOM 2126 O O . PHE A 1 272 ? -13.503 6.332 1.230 1.00 94.00 272 PHE A O 1
ATOM 2133 N N . SER A 1 273 ? -15.364 5.554 0.244 1.00 90.19 273 SER A N 1
ATOM 2134 C CA . SER A 1 273 ? -15.729 6.833 -0.369 1.00 90.19 273 SER A CA 1
ATOM 2135 C C . SER A 1 273 ? -16.349 7.814 0.628 1.00 90.19 273 SER A C 1
ATOM 2137 O O . SER A 1 273 ? -16.224 9.025 0.445 1.00 90.19 273 SER A O 1
ATOM 2139 N N . THR A 1 274 ? -16.991 7.300 1.680 1.00 93.44 274 THR A N 1
ATOM 2140 C CA . THR A 1 274 ? -17.603 8.093 2.755 1.00 93.44 274 THR A CA 1
ATOM 2141 C C . THR A 1 274 ? -16.682 8.244 3.965 1.00 93.44 274 THR A C 1
ATOM 2143 O O . THR A 1 274 ? -16.876 9.164 4.766 1.00 93.44 274 THR A O 1
ATOM 2146 N N . LEU A 1 275 ? -15.659 7.389 4.084 1.00 95.38 275 LEU A N 1
ATOM 2147 C CA . LEU A 1 275 ? -14.675 7.425 5.156 1.00 95.38 275 LEU A CA 1
ATOM 2148 C C . LEU A 1 275 ? -13.922 8.759 5.177 1.00 95.38 275 LEU A C 1
ATOM 2150 O O . LEU A 1 275 ? -13.193 9.117 4.251 1.00 95.38 275 LEU A O 1
ATOM 2154 N N . GLN A 1 276 ? -14.053 9.472 6.293 1.00 95.88 276 GLN A N 1
ATOM 2155 C CA . GLN A 1 276 ? -13.251 10.653 6.586 1.00 95.88 276 GLN A CA 1
ATOM 2156 C C . GLN A 1 276 ? -12.060 10.250 7.450 1.00 95.88 276 GLN A C 1
ATOM 2158 O O . GLN A 1 276 ? -12.224 9.749 8.565 1.00 95.88 276 GLN A O 1
ATOM 2163 N N . PHE A 1 277 ? -10.856 10.484 6.935 1.00 96.12 277 PHE A N 1
ATOM 2164 C CA . PHE A 1 277 ? -9.622 10.254 7.675 1.00 96.12 277 PHE A CA 1
ATOM 2165 C C . PHE A 1 277 ? -9.410 11.381 8.690 1.00 96.12 277 PHE A C 1
ATOM 2167 O O . PHE A 1 277 ? -9.157 12.528 8.316 1.00 96.12 277 PHE A O 1
ATOM 2174 N N . ARG A 1 278 ? -9.537 11.045 9.973 1.00 97.44 278 ARG A N 1
ATOM 2175 C CA . ARG A 1 278 ? -9.449 11.973 11.104 1.00 97.44 278 ARG A CA 1
ATOM 2176 C C . ARG A 1 278 ? -8.262 11.642 11.997 1.00 97.44 278 ARG A C 1
ATOM 2178 O O . ARG A 1 278 ? -7.763 10.515 11.991 1.00 97.44 278 ARG A O 1
ATOM 2185 N N . ALA A 1 279 ? -7.819 12.622 12.772 1.00 98.00 279 ALA A N 1
ATOM 2186 C CA . ALA A 1 279 ? -6.917 12.379 13.887 1.00 98.00 279 ALA A CA 1
ATOM 2187 C C . ALA A 1 279 ? -7.623 11.553 14.980 1.00 98.00 279 ALA A C 1
ATOM 2189 O O . ALA A 1 279 ? -8.833 11.672 15.166 1.00 98.00 279 ALA A O 1
ATOM 2190 N N . GLY A 1 280 ? -6.860 10.715 15.689 1.00 97.44 280 GLY A N 1
ATOM 2191 C CA . GLY A 1 280 ? -7.356 9.852 16.771 1.00 97.44 280 GLY A CA 1
ATOM 2192 C C . GLY A 1 280 ? -7.371 8.363 16.396 1.00 97.44 280 GLY A C 1
ATOM 2193 O O . GLY A 1 280 ? -6.505 7.625 16.881 1.00 97.44 280 GLY A O 1
ATOM 2194 N N . PRO A 1 281 ? -8.292 7.896 15.526 1.00 98.44 281 PRO A N 1
ATOM 2195 C CA . PRO A 1 281 ? -8.376 6.491 15.132 1.00 98.44 281 PRO A CA 1
ATOM 2196 C C . PRO A 1 281 ? -7.101 5.967 14.462 1.00 98.44 281 PRO A C 1
ATOM 2198 O O . PRO A 1 281 ? -6.348 6.708 13.823 1.00 98.44 281 PRO A O 1
ATOM 2201 N N . THR A 1 282 ? -6.892 4.654 14.558 1.00 98.62 282 THR A N 1
ATOM 2202 C CA . THR A 1 282 ? -5.873 3.955 13.767 1.00 98.62 282 THR A CA 1
ATOM 2203 C C . THR A 1 282 ? -6.547 3.247 12.599 1.00 98.62 282 THR A C 1
ATOM 2205 O O . THR A 1 282 ? -7.419 2.400 12.787 1.00 98.62 282 THR A O 1
ATOM 2208 N N . TYR A 1 283 ? -6.129 3.581 11.383 1.00 98.31 283 TYR A N 1
ATOM 2209 C CA . TYR A 1 283 ? -6.597 2.939 10.161 1.00 98.31 283 TYR A CA 1
ATOM 2210 C C . TYR A 1 283 ? -5.585 1.870 9.762 1.00 98.31 283 TYR A C 1
ATOM 2212 O O . TYR A 1 283 ? -4.386 2.134 9.723 1.00 98.31 283 TYR A O 1
ATOM 2220 N N . THR A 1 284 ? -6.047 0.660 9.477 1.00 98.38 284 THR A N 1
ATOM 2221 C CA . THR A 1 284 ? -5.202 -0.413 8.955 1.00 98.38 284 THR A CA 1
ATOM 2222 C C . THR A 1 284 ? -5.713 -0.857 7.594 1.00 98.38 284 THR A C 1
ATOM 2224 O O . THR A 1 284 ? -6.910 -1.118 7.454 1.00 98.38 284 THR A O 1
ATOM 2227 N N . VAL A 1 285 ? -4.812 -0.940 6.614 1.00 96.25 285 VAL A N 1
ATOM 2228 C CA . VAL A 1 285 ? -5.088 -1.389 5.239 1.00 96.25 285 VAL A CA 1
ATOM 2229 C C . VAL A 1 285 ? -4.088 -2.420 4.745 1.00 96.25 285 VAL A C 1
ATOM 2231 O O . VAL A 1 285 ? -2.979 -2.488 5.328 1.00 96.25 285 VAL A O 1
#

Radius of gyration: 22.36 Å; Cα contacts (8 Å, |Δi|>4): 310; chains: 1; bounding box: 44×51×67 Å

InterPro domains:
  IPR013897 Domain of unknown function at the cortex 1 [PF08588] (106-284)

pLDDT: mean 77.57, std 24.09, range [22.62, 98.62]

Sequence (285 aa):
LAMTFFEAMPLLEGWLPKEGAWLTENLIFAPTTTTVWIIVTGLAVAWLALPPRGRRSEPDRKPSPGVGSKDASVDAADACSPTNGDDDAHRRPNLHGTLIPSTGLRNANPAEPYPFQNSNAEGVFLPLHRPTYDAALDKSGDYRYGDHFRGRKRLWEFRVQLRFKRDLDKTLQIGIELEDYVPLNAAAKQLMGMTVSALRSVVGNGLYHSVGDDPKPGAGPFEKPVFMMPMWACDQLIVTPEGEEPPKLNDPCFSDFGIKRVDDRRAFVEEFSTLQFRAGPTYTV

Nearest PDB structures (foldseek):
  3teb-assembly1_A  TM=2.963E-01  e=2.082E+00  Leptotrichia buccalis C-1013-b
  8fxr-assembly1_AT  TM=3.396E-01  e=9.499E+00  Agrobacterium phage Milano

Foldseek 3Di:
DPPDDPLVVVVVVVPDDPVCPVVVVVVVPDDDPVVVLVVSLVVVLVVLVDDPPPPPPPPPPPPDPDDDDDDDPDPPPDPCDPPPCPVVQVVADFDWDADVVGPDIDTAQDPAFDWDDDPWKTWTKHKHFASPVDPVCLVVLPDQCSLVCVPPSDGIDMKIKMATPFWDPDFDKDKDFDPDQDDDDPVRVVSVVVSQVSVCVSQPPQWDFDSKDDDDPPDDDIGTGMIMGGPLVDFFKAKAAFPDDDDGPSDPCVVVGHDGCSVPVVVSVVCSVPDTRGGRIMMMD

Organism: NCBI:txid1333877

Mean predicted aligned error: 12.37 Å

Secondary structure (DSSP, 8-state):
----SGGGHHHHHTTS-GGGHHHHHHTTS---HHHHHHHHHHHHHHHHHSPP----------PPPP------------S----S-GGGGGTS---EE--SS----EESS-SSPEEEE-SSEEEEEEEEE--TT-HHHHHHT-STTHHHHTT---SEEEEEEEEESS---S--EEEEE-SS-----HHHHHHHHHHHHHHHHHHGGG-EEEE-----TT--PPPPEEEEEEGGGSSEEEEEPTTSPPPPTT-TTGGGSSEETTT-HHHHHHHHHH----BSSEEE-

Solvent-accessible surface area (backbone atoms only — not comparable to full-atom values): 17912 Å² total; per-residue (Å²): 127,87,84,68,78,72,74,63,53,75,68,50,70,81,69,53,58,86,83,46,60,65,58,66,68,57,62,78,66,81,70,66,69,68,60,62,49,53,52,53,52,50,49,54,54,49,58,75,69,50,75,82,77,74,75,75,76,72,76,80,76,72,80,75,79,83,78,72,93,68,98,68,96,65,92,83,82,74,92,75,72,81,72,93,54,75,77,56,60,78,78,46,90,67,62,70,48,59,54,89,76,75,75,54,88,41,64,45,54,56,92,64,64,48,74,49,74,62,96,54,36,36,38,35,36,41,45,39,58,60,52,82,85,36,66,67,50,52,70,69,29,81,50,86,62,20,75,76,42,60,9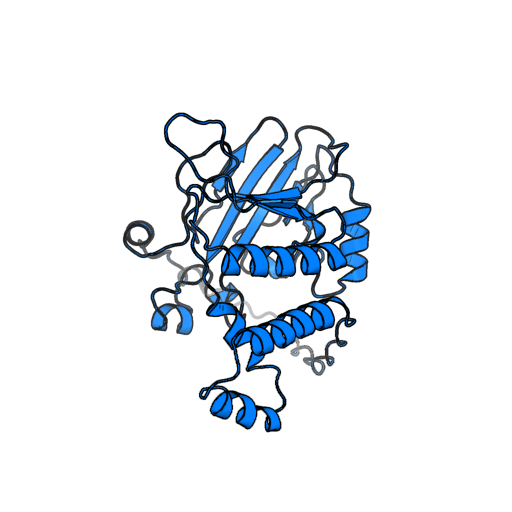7,49,91,67,58,62,49,70,39,38,39,42,30,32,75,46,66,50,96,63,89,65,66,49,71,53,72,36,94,65,69,67,92,68,56,72,67,56,52,51,52,49,52,50,51,51,52,56,48,32,74,74,63,41,91,50,55,47,77,46,70,34,45,83,85,51,92,93,66,74,89,66,52,53,21,31,42,31,35,38,60,61,76,50,61,42,46,32,79,29,57,62,94,56,85,65,82,56,90,78,42,91,64,50,87,75,57,62,50,43,33,86,81,43,52,65,62,40,42,50,52,52,72,69,57,75,58,43,47,65,33,38,40,32,60